Protein AF-A0A813DNR3-F1 (afdb_monomer_lite)

Sequence (219 aa):
MSSSLKDGMRVTSAQGSQLNVQIGGGTVKVGRATVTAADVACSNGVIHVIDKVLLAPLAEKAAPFDPAQQIGAMAPLGFFDPLGFSKKGDKAGFNNLQAAEIKHGRVAMMAALGAVVQHYVKFPGFESVPTGLGAVTTAPGKEGFAALFLVSGVLELAIWTQDDKKEPGNFGDPAGLNMYNPEMREKEINNGRMGMFSAIGIIAAEALSGKDGMNQLGF

InterPro domains:
  IPR000782 FAS1 domain [PF02469] (2-55)
  IPR000782 FAS1 domain [PS50213] (1-54)
  IPR001344 Chlorophyll A-B binding protein, plant and chromista [PTHR21649] (66-122)
  IPR022796 Chlorophyll A-B binding protein [PF00504] (72-206)
  IPR036378 FAS1 domain superfamily [G3DSA:2.30.180.10] (1-54)
  IPR036378 FAS1 domain superfamily [SSF82153] (2-56)

pLDDT: mean 76.34, std 9.26, range [47.12, 92.81]

Structure (mmCIF, N/CA/C/O backbone):
data_AF-A0A813DNR3-F1
#
_entry.id   AF-A0A813DNR3-F1
#
loop_
_atom_site.group_PDB
_atom_site.id
_atom_site.type_symbol
_atom_site.label_atom_id
_atom_site.label_alt_id
_atom_site.label_comp_id
_atom_site.label_asym_id
_atom_site.label_entity_id
_atom_site.label_seq_id
_atom_site.pdbx_PDB_ins_code
_atom_site.Cartn_x
_atom_site.Cartn_y
_atom_site.Cartn_z
_atom_site.occupancy
_atom_site.B_iso_or_equiv
_atom_site.auth_seq_id
_atom_site.auth_comp_id
_atom_site.auth_asym_id
_atom_site.auth_atom_id
_atom_site.pdbx_PDB_model_num
ATOM 1 N N . MET A 1 1 ? -24.021 -14.350 54.889 1.00 57.19 1 MET A N 1
ATOM 2 C CA . MET A 1 1 ? -24.343 -13.330 55.904 1.00 57.19 1 MET A CA 1
ATOM 3 C C . MET A 1 1 ? -23.720 -12.023 55.451 1.00 57.19 1 MET A C 1
ATOM 5 O O . MET A 1 1 ? -22.552 -12.027 55.069 1.00 57.19 1 MET A O 1
ATOM 9 N N . SER A 1 2 ? -24.479 -10.930 55.476 1.00 59.69 2 SER A N 1
ATOM 10 C CA . SER A 1 2 ? -24.044 -9.574 55.105 1.00 59.69 2 SER A CA 1
ATOM 11 C C . SER A 1 2 ? -22.793 -9.115 55.864 1.00 59.69 2 SER A C 1
ATOM 13 O O . SER A 1 2 ? -21.996 -8.350 55.329 1.00 59.69 2 SER A O 1
ATOM 15 N N . SER A 1 3 ? -22.554 -9.672 57.056 1.00 63.56 3 SER A N 1
ATOM 16 C CA . SER A 1 3 ? -21.357 -9.461 57.880 1.00 63.56 3 SER A CA 1
ATOM 17 C C . SER A 1 3 ? -20.039 -9.950 57.261 1.00 63.56 3 SER A C 1
ATOM 19 O O . SER A 1 3 ? -18.972 -9.631 57.778 1.00 63.56 3 SER A O 1
ATOM 21 N N . SER A 1 4 ? -20.078 -10.724 56.173 1.00 67.06 4 SER A N 1
ATOM 22 C CA . SER A 1 4 ? -18.881 -11.224 55.479 1.00 67.06 4 SER A CA 1
ATOM 23 C C . SER A 1 4 ? -18.467 -10.380 54.266 1.00 67.06 4 SER A C 1
ATOM 25 O O . SER A 1 4 ? -17.428 -10.659 53.668 1.00 67.06 4 SER A O 1
ATOM 27 N N . LEU A 1 5 ? -19.255 -9.366 53.889 1.00 71.88 5 LEU A N 1
ATOM 28 C CA . LEU A 1 5 ? -18.946 -8.477 52.767 1.00 71.88 5 LEU A CA 1
ATOM 29 C C . LEU A 1 5 ? -18.043 -7.328 53.234 1.00 71.88 5 LEU A C 1
ATOM 31 O O . LEU A 1 5 ? -18.311 -6.690 54.250 1.00 71.88 5 LEU A O 1
ATOM 35 N N . LYS A 1 6 ? -16.974 -7.053 52.480 1.00 76.31 6 LYS A N 1
ATOM 36 C CA . LYS A 1 6 ? -16.078 -5.907 52.706 1.00 76.31 6 LYS A CA 1
ATOM 37 C C . LYS A 1 6 ? -16.294 -4.850 51.627 1.00 76.31 6 LYS A C 1
ATOM 39 O O . LYS A 1 6 ? -16.627 -5.190 50.493 1.00 76.31 6 LYS A O 1
ATOM 44 N N . ASP A 1 7 ? -16.083 -3.584 51.972 1.00 75.12 7 ASP A N 1
ATOM 45 C CA . ASP A 1 7 ? -16.097 -2.509 50.980 1.00 75.12 7 ASP A CA 1
ATOM 46 C C . ASP A 1 7 ? -14.966 -2.719 49.957 1.00 75.12 7 ASP A C 1
ATOM 48 O O . ASP A 1 7 ? -13.838 -3.053 50.326 1.00 75.12 7 ASP A O 1
ATOM 52 N N . GLY A 1 8 ? -15.289 -2.611 48.667 1.00 72.31 8 GLY A N 1
ATOM 53 C CA . GLY A 1 8 ? -14.377 -2.914 47.559 1.00 72.31 8 GLY A CA 1
ATOM 54 C C . GLY A 1 8 ? -14.183 -4.408 47.264 1.00 72.31 8 GLY A C 1
ATOM 55 O O . GLY A 1 8 ? -13.305 -4.774 46.479 1.00 72.31 8 GLY A O 1
ATOM 56 N N . MET A 1 9 ? -14.972 -5.297 47.879 1.00 79.69 9 MET A N 1
ATOM 57 C CA . MET A 1 9 ? -14.906 -6.733 47.603 1.00 79.69 9 MET A CA 1
ATOM 58 C C . MET A 1 9 ? -15.368 -7.034 46.172 1.00 79.69 9 MET A C 1
ATOM 60 O O . MET A 1 9 ? -16.440 -6.607 45.741 1.00 79.69 9 MET A O 1
ATOM 64 N N . ARG A 1 10 ? -14.574 -7.819 45.436 1.00 78.50 10 ARG A N 1
ATOM 65 C CA . ARG A 1 10 ? -14.923 -8.294 44.091 1.00 78.50 10 ARG A CA 1
ATOM 66 C C . ARG A 1 10 ? -15.534 -9.688 44.193 1.00 78.50 10 ARG A C 1
ATOM 68 O O . ARG A 1 10 ? -14.879 -10.606 44.677 1.00 78.50 10 ARG A O 1
ATOM 75 N N . VAL A 1 11 ? -16.775 -9.844 43.745 1.00 74.81 11 VAL A N 1
ATOM 76 C CA . VAL A 1 11 ? -17.501 -11.122 43.737 1.00 74.81 11 VAL A CA 1
ATOM 77 C C . VAL A 1 11 ? -17.675 -11.620 42.307 1.00 74.81 11 VAL A C 1
ATOM 79 O O . VAL A 1 11 ? -17.934 -10.837 41.395 1.00 74.81 11 VAL A O 1
ATOM 82 N N . THR A 1 12 ? -17.505 -12.920 42.089 1.00 77.69 12 THR A N 1
ATOM 83 C CA . THR A 1 12 ? -17.644 -13.530 40.760 1.00 77.69 12 THR A CA 1
ATOM 84 C C . THR A 1 12 ? -19.114 -13.825 40.485 1.00 77.69 12 THR A C 1
ATOM 86 O O . THR A 1 12 ? -19.765 -14.510 41.273 1.00 77.69 12 THR A O 1
ATOM 89 N N . SER A 1 13 ? -19.652 -13.305 39.382 1.00 77.00 13 SER A N 1
ATOM 90 C CA . SER A 1 13 ? -21.000 -13.645 38.917 1.00 77.00 13 SER A CA 1
ATOM 91 C C . SER A 1 13 ? -21.062 -15.089 38.407 1.00 77.00 13 SER A C 1
ATOM 93 O O . SER A 1 13 ? -20.037 -15.686 38.073 1.00 77.00 13 SE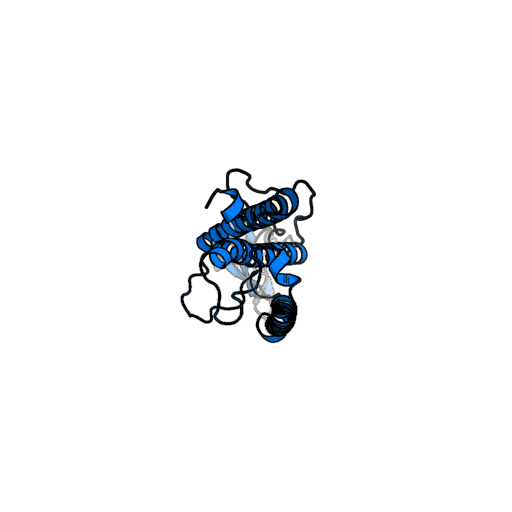R A O 1
ATOM 95 N N . ALA A 1 14 ? -22.266 -15.653 38.276 1.00 72.94 14 ALA A N 1
ATOM 96 C CA . ALA A 1 14 ? -22.455 -16.973 37.662 1.00 72.94 14 ALA A CA 1
ATOM 97 C C . ALA A 1 14 ? -21.942 -17.030 36.206 1.00 72.94 14 ALA A C 1
ATOM 99 O O . ALA A 1 14 ? -21.597 -18.095 35.707 1.00 72.94 14 ALA A O 1
ATOM 100 N N . GLN A 1 15 ? -21.854 -15.875 35.542 1.00 64.44 15 GLN A N 1
ATOM 101 C CA . GLN A 1 15 ? -21.298 -15.698 34.202 1.00 64.44 15 GLN A CA 1
ATOM 102 C C . GLN A 1 15 ? -19.772 -15.457 34.203 1.00 64.44 15 GLN A C 1
ATOM 104 O O . GLN A 1 15 ? -19.203 -15.157 33.157 1.00 64.44 15 GLN A O 1
ATOM 109 N N . GLY A 1 16 ? -19.099 -15.545 35.356 1.00 69.06 16 GLY A N 1
ATOM 110 C CA . GLY A 1 16 ? -17.644 -15.401 35.489 1.00 69.06 16 GLY A CA 1
ATOM 111 C C . GLY A 1 16 ? -17.123 -13.959 35.523 1.00 69.06 16 GLY A C 1
ATOM 112 O O . GLY A 1 16 ? -15.924 -13.748 35.701 1.00 69.06 16 GLY A O 1
ATOM 113 N N . SER A 1 17 ? -17.990 -12.950 35.390 1.00 69.75 17 SER A N 1
ATOM 114 C CA . SER A 1 17 ? -17.597 -11.538 35.467 1.00 69.75 17 SER A CA 1
ATOM 115 C C . SER A 1 17 ? -17.412 -11.076 36.916 1.00 69.75 17 SER A C 1
ATOM 117 O O . SER A 1 17 ? -18.173 -11.456 37.807 1.00 69.75 17 SER A O 1
ATOM 119 N N . GLN A 1 18 ? -16.405 -10.237 37.170 1.00 76.69 18 GLN A N 1
ATOM 120 C CA . GLN A 1 18 ? -16.170 -9.676 38.502 1.00 76.69 18 GLN A CA 1
ATOM 121 C C . GLN A 1 18 ? -17.074 -8.465 38.753 1.00 76.69 18 GLN A C 1
ATOM 123 O O . GLN A 1 18 ? -17.018 -7.471 38.030 1.00 76.69 18 GLN A O 1
ATOM 128 N N . LEU A 1 19 ? -17.871 -8.533 39.814 1.00 76.44 19 LEU A N 1
ATOM 129 C CA . LEU A 1 19 ? -18.746 -7.467 40.286 1.00 76.44 19 LEU A CA 1
ATOM 130 C C . LEU A 1 19 ? -18.129 -6.805 41.517 1.00 76.44 19 LEU A C 1
ATOM 132 O O . LEU A 1 19 ? -17.662 -7.491 42.422 1.00 76.44 19 LEU A O 1
ATOM 136 N N . ASN A 1 20 ? -18.133 -5.474 41.557 1.00 81.12 20 ASN A N 1
ATOM 137 C CA . ASN A 1 20 ? -17.644 -4.722 42.709 1.00 81.12 20 ASN A CA 1
ATOM 138 C C . ASN A 1 20 ? -18.773 -4.475 43.718 1.00 81.12 20 ASN A C 1
ATOM 140 O O . ASN A 1 20 ? -19.843 -3.990 43.334 1.00 81.12 20 ASN A O 1
ATOM 144 N N . VAL A 1 21 ? -18.509 -4.774 44.988 1.00 80.88 21 VAL A N 1
ATOM 145 C CA . VAL A 1 21 ? -19.394 -4.493 46.120 1.00 80.88 21 VAL A CA 1
ATOM 146 C C . VAL A 1 21 ? -18.915 -3.218 46.808 1.00 80.88 21 VAL A C 1
ATOM 148 O O . VAL A 1 21 ? -17.770 -3.132 47.243 1.00 80.88 21 VAL A O 1
ATOM 151 N N . GLN A 1 22 ? -19.795 -2.227 46.900 1.00 80.75 22 GLN A N 1
ATOM 152 C CA . GLN A 1 22 ? -19.555 -0.969 47.601 1.00 80.75 22 GLN A CA 1
ATOM 153 C C . GLN A 1 22 ? -20.439 -0.914 48.843 1.00 80.75 22 GLN A C 1
ATOM 155 O O . GLN A 1 22 ? -21.652 -1.119 48.751 1.00 80.75 22 GLN A O 1
ATOM 160 N N . ILE A 1 23 ? -19.847 -0.630 49.997 1.00 80.25 23 ILE A N 1
ATOM 161 C CA . ILE A 1 23 ? -20.554 -0.531 51.275 1.00 80.25 23 ILE A CA 1
ATOM 162 C C . ILE A 1 23 ? -20.354 0.883 51.811 1.00 80.25 23 ILE A C 1
ATOM 164 O O . ILE A 1 23 ? -19.248 1.265 52.174 1.00 80.25 23 ILE A O 1
ATOM 168 N N . GLY A 1 24 ? -21.430 1.668 51.880 1.00 74.06 24 GLY A N 1
ATOM 169 C CA . GLY A 1 24 ? -21.368 3.050 52.354 1.00 74.06 24 GLY A CA 1
ATOM 170 C C . GLY A 1 24 ? -22.660 3.480 53.038 1.00 74.06 24 GLY A C 1
ATOM 171 O O . GLY A 1 24 ? -23.751 3.215 52.536 1.00 74.06 24 GLY A O 1
ATOM 172 N N . GLY A 1 25 ? -22.543 4.132 54.199 1.00 64.94 25 GLY A N 1
ATOM 173 C CA . GLY A 1 25 ? -23.679 4.746 54.904 1.00 64.94 25 GLY A CA 1
ATOM 174 C C . GLY A 1 25 ? -24.807 3.778 55.291 1.00 64.94 25 GLY A C 1
ATOM 175 O O . GLY A 1 25 ? -25.970 4.160 55.244 1.00 64.94 25 GLY A O 1
ATOM 176 N N . GLY A 1 26 ? -24.488 2.516 55.609 1.00 72.69 26 GLY A N 1
ATOM 177 C CA . GLY A 1 26 ? -25.482 1.486 55.952 1.00 72.69 26 GLY A CA 1
ATOM 178 C C . GLY A 1 26 ? -26.183 0.839 54.751 1.00 72.69 26 GLY A C 1
ATOM 179 O O . GLY A 1 26 ? -27.074 0.018 54.937 1.00 72.69 26 GLY A O 1
ATOM 180 N N . THR A 1 27 ? -25.776 1.176 53.523 1.00 76.69 27 THR A N 1
ATOM 181 C CA . THR A 1 27 ? -26.333 0.621 52.284 1.00 76.69 27 THR A CA 1
ATOM 182 C C . THR A 1 27 ? -25.268 -0.171 51.522 1.00 76.69 27 THR A C 1
ATOM 184 O O . THR A 1 27 ? -24.143 0.300 51.342 1.00 76.69 27 THR A O 1
ATOM 187 N N . VAL A 1 28 ? -25.626 -1.365 51.043 1.00 82.12 28 VAL A N 1
ATOM 188 C CA . VAL A 1 28 ? -24.763 -2.212 50.203 1.00 82.12 28 VAL A CA 1
ATOM 189 C C . VAL A 1 28 ? -25.179 -2.056 48.742 1.00 82.12 28 VAL A C 1
ATOM 191 O O . VAL A 1 28 ? -26.359 -2.168 48.407 1.00 82.12 28 VAL A O 1
ATOM 194 N N . LYS A 1 29 ? -24.213 -1.803 47.859 1.00 82.06 29 LYS A N 1
ATOM 195 C CA . LYS A 1 29 ? -24.406 -1.690 46.410 1.00 82.06 29 LYS A CA 1
ATOM 196 C C . LYS A 1 29 ? -23.543 -2.702 45.669 1.00 82.06 29 LYS A C 1
ATOM 198 O O . LYS A 1 29 ? -22.395 -2.931 46.034 1.00 82.06 29 LYS A O 1
ATOM 203 N N . VAL A 1 30 ? -24.082 -3.267 44.594 1.00 78.94 30 VAL A N 1
ATOM 204 C CA . VAL A 1 30 ? -23.358 -4.136 43.659 1.00 78.94 30 VAL A CA 1
ATOM 205 C C . VAL A 1 30 ? -23.438 -3.490 42.279 1.00 78.94 30 VAL A C 1
ATOM 207 O O . VAL A 1 30 ? -24.504 -3.417 41.665 1.00 78.94 30 VAL A O 1
ATOM 210 N N . GLY A 1 31 ? -22.322 -2.930 41.808 1.00 78.12 31 GLY A N 1
ATOM 211 C CA . GLY A 1 31 ? -22.315 -2.078 40.615 1.00 78.12 31 GLY A CA 1
ATOM 212 C C . GLY A 1 31 ? -23.226 -0.849 40.770 1.00 78.12 31 GLY A C 1
ATOM 213 O O . GLY A 1 31 ? -22.936 0.047 41.555 1.00 78.12 31 GLY A O 1
ATOM 214 N N . ARG A 1 32 ? -24.328 -0.790 40.005 1.00 75.81 32 ARG A N 1
ATOM 215 C CA . ARG A 1 32 ? -25.336 0.298 40.065 1.00 75.81 32 ARG A CA 1
ATOM 216 C C . ARG A 1 32 ? -26.612 -0.075 40.833 1.00 75.81 32 ARG A C 1
ATOM 218 O O . ARG A 1 32 ? -27.503 0.772 40.947 1.00 75.81 32 ARG A O 1
ATOM 225 N N . ALA A 1 33 ? -26.715 -1.322 41.293 1.00 82.69 33 ALA A N 1
ATOM 226 C CA . ALA A 1 33 ? -27.872 -1.854 42.000 1.00 82.69 33 ALA A CA 1
ATOM 227 C C . ALA A 1 33 ? -27.674 -1.750 43.516 1.00 82.69 33 ALA A C 1
ATOM 229 O O . ALA A 1 33 ? -26.574 -1.973 44.023 1.00 82.69 33 ALA A O 1
ATOM 230 N N . THR A 1 34 ? -28.737 -1.407 44.230 1.00 85.56 34 THR A N 1
ATOM 231 C CA . THR A 1 34 ? -28.780 -1.276 45.686 1.00 85.56 34 THR A CA 1
ATOM 232 C C . THR A 1 34 ? -29.464 -2.498 46.281 1.00 85.56 34 THR A C 1
ATOM 234 O O . THR A 1 34 ? -30.502 -2.928 45.781 1.00 85.56 34 THR A O 1
ATOM 237 N N . VAL A 1 35 ? -28.897 -3.056 47.350 1.00 86.12 35 VAL A N 1
ATOM 238 C CA . VAL A 1 35 ? -29.501 -4.172 48.084 1.00 86.12 35 VAL A CA 1
ATOM 239 C C . VAL A 1 35 ? -30.702 -3.657 48.882 1.00 86.12 35 VAL A C 1
ATOM 241 O O . VAL A 1 35 ? -30.545 -2.803 49.750 1.00 86.12 35 VAL A O 1
ATOM 244 N N . THR A 1 36 ? -31.897 -4.165 48.580 1.00 85.69 36 THR A N 1
ATOM 245 C CA . THR A 1 36 ? -33.172 -3.789 49.218 1.00 85.69 36 THR A CA 1
ATOM 246 C C . THR A 1 36 ? -33.572 -4.734 50.344 1.00 85.69 36 THR A C 1
ATOM 248 O O . THR A 1 36 ? -34.193 -4.302 51.310 1.00 85.69 36 THR A O 1
ATOM 251 N N . ALA A 1 37 ? -33.187 -6.008 50.255 1.00 81.81 37 ALA A N 1
ATOM 252 C CA . ALA A 1 37 ? -33.323 -6.977 51.337 1.00 81.81 37 ALA A CA 1
ATOM 253 C C . ALA A 1 37 ? -32.056 -7.828 51.423 1.00 81.81 37 ALA A C 1
ATOM 255 O O . ALA A 1 37 ? -31.553 -8.315 50.411 1.00 81.81 37 ALA A O 1
ATOM 256 N N . ALA A 1 38 ? -31.530 -8.006 52.631 1.00 81.69 38 ALA A N 1
ATOM 257 C CA . ALA A 1 38 ? -30.336 -8.798 52.880 1.00 81.69 38 ALA A CA 1
ATOM 258 C C . ALA A 1 38 ? -30.661 -10.043 53.711 1.00 81.69 38 ALA A C 1
ATOM 260 O O . ALA A 1 38 ? -31.656 -10.071 54.429 1.00 81.69 38 ALA A O 1
ATOM 261 N N . ASP A 1 39 ? -29.787 -11.047 53.625 1.00 82.06 39 ASP A N 1
ATOM 262 C CA . ASP A 1 39 ? -29.783 -12.217 54.507 1.00 82.06 39 ASP A CA 1
ATOM 263 C C . ASP A 1 39 ? -31.024 -13.123 54.424 1.00 82.06 39 ASP A C 1
ATOM 265 O O . ASP A 1 39 ? -31.445 -13.725 55.410 1.00 82.06 39 ASP A O 1
ATOM 269 N N . VAL A 1 40 ? -31.583 -13.290 53.222 1.00 81.12 40 VAL A N 1
ATOM 270 C CA . VAL A 1 40 ? -32.670 -14.252 52.994 1.00 81.12 40 VAL A CA 1
ATOM 271 C C . VAL A 1 40 ? -32.091 -15.669 52.977 1.00 81.12 40 VAL A C 1
ATOM 273 O O . VAL A 1 40 ? -31.376 -16.045 52.046 1.00 81.12 40 VAL A O 1
ATOM 276 N N . ALA A 1 41 ? -32.383 -16.455 54.015 1.00 82.56 41 ALA A N 1
ATOM 277 C CA . ALA A 1 41 ? -31.914 -17.833 54.143 1.00 82.56 41 ALA A CA 1
ATOM 278 C C . ALA A 1 41 ? -32.563 -18.749 53.091 1.00 82.56 41 ALA A C 1
ATOM 280 O O . ALA A 1 41 ? -33.778 -18.744 52.909 1.00 82.56 41 ALA A O 1
ATOM 281 N N . CYS A 1 42 ? -31.746 -19.545 52.406 1.00 75.94 42 CYS A N 1
ATOM 282 C CA . CYS A 1 42 ? -32.155 -20.512 51.391 1.00 75.94 42 CYS A CA 1
ATOM 283 C C . CYS A 1 42 ? -31.464 -21.858 51.647 1.00 75.94 42 CYS A C 1
ATOM 285 O O . CYS A 1 42 ? -30.405 -21.913 52.270 1.00 75.94 42 CYS A O 1
ATOM 287 N N . SER A 1 43 ? -32.025 -22.954 51.129 1.00 83.94 43 SER A N 1
ATOM 288 C CA . SER A 1 43 ? -31.497 -24.317 51.331 1.00 83.94 43 SER A CA 1
ATOM 289 C C . SER A 1 43 ? -30.051 -24.506 50.854 1.00 83.94 43 SER A C 1
ATOM 291 O O . SER A 1 43 ? -29.378 -25.439 51.277 1.00 83.94 43 SER A O 1
ATOM 293 N N . ASN A 1 44 ? -29.578 -23.632 49.967 1.00 78.69 44 ASN A N 1
ATOM 294 C CA . ASN A 1 44 ? -28.261 -23.672 49.340 1.00 78.69 44 ASN A CA 1
ATOM 295 C C . ASN A 1 44 ? -27.437 -22.389 49.559 1.00 78.69 44 ASN A C 1
ATOM 297 O O . ASN A 1 44 ? -26.414 -22.215 48.898 1.00 78.69 44 ASN A O 1
ATOM 301 N N . GLY A 1 45 ? -27.858 -21.479 50.445 1.00 78.50 45 GLY A N 1
ATOM 302 C CA . GLY A 1 45 ? -27.101 -20.255 50.699 1.00 78.50 45 GLY A CA 1
ATOM 303 C C . GLY A 1 45 ? -27.930 -19.089 51.221 1.00 78.50 45 GLY A C 1
ATOM 304 O O . GLY A 1 45 ? -28.943 -19.262 51.894 1.00 78.50 45 GLY A O 1
ATOM 305 N N . VAL A 1 46 ? -27.462 -17.880 50.922 1.00 83.06 46 VAL A N 1
ATOM 306 C CA . VAL A 1 46 ? -28.072 -16.622 51.357 1.00 83.06 46 VAL A CA 1
ATOM 307 C C . VAL A 1 46 ? -28.298 -15.734 50.138 1.00 83.06 46 VAL A C 1
ATOM 309 O O . VAL A 1 46 ? -27.364 -15.507 49.369 1.00 83.06 46 VAL A O 1
ATOM 312 N N . ILE A 1 47 ? -29.522 -15.231 49.968 1.00 81.31 47 ILE A N 1
ATOM 313 C CA . ILE A 1 47 ? -29.892 -14.317 48.882 1.00 81.31 47 ILE A CA 1
ATOM 314 C C . ILE A 1 47 ? -29.928 -12.876 49.401 1.00 81.31 47 ILE A C 1
ATOM 316 O O . ILE A 1 47 ? -30.448 -12.590 50.481 1.00 81.31 47 ILE A O 1
ATOM 320 N N . HIS A 1 48 ? -29.401 -11.962 48.588 1.00 82.31 48 HIS A N 1
ATOM 321 C CA . HIS A 1 48 ? -29.569 -10.520 48.741 1.00 82.31 48 HIS A CA 1
ATOM 322 C C . HIS A 1 48 ? -30.395 -10.005 47.554 1.00 82.31 48 HIS A C 1
ATOM 324 O O . HIS A 1 48 ? -30.018 -10.210 46.400 1.00 82.31 48 HIS A O 1
ATOM 330 N N . VAL A 1 49 ? -31.534 -9.369 47.830 1.00 83.56 49 VAL A N 1
ATOM 331 C CA . VAL A 1 49 ? -32.433 -8.797 46.818 1.00 83.56 49 VAL A CA 1
ATOM 332 C C . VAL A 1 49 ? -31.919 -7.418 46.430 1.00 83.56 49 VAL A C 1
ATOM 334 O O . VAL A 1 49 ? -31.567 -6.625 47.301 1.00 83.56 49 VAL A O 1
ATOM 337 N N . ILE A 1 50 ? -31.882 -7.132 45.132 1.00 86.38 50 ILE A N 1
ATOM 338 C CA . ILE A 1 50 ? -31.432 -5.853 44.579 1.00 86.38 50 ILE A CA 1
ATOM 339 C C . ILE A 1 50 ? -32.561 -5.154 43.819 1.00 86.38 50 ILE A C 1
ATOM 341 O O . ILE A 1 50 ? -33.431 -5.807 43.248 1.00 86.38 50 ILE A O 1
ATOM 345 N N . ASP A 1 51 ? -32.532 -3.823 43.799 1.00 87.94 51 ASP A N 1
ATOM 346 C CA . ASP A 1 51 ? -33.534 -2.978 43.131 1.00 87.94 51 ASP A CA 1
ATOM 347 C C . ASP A 1 51 ? -33.425 -2.962 41.596 1.00 87.94 51 ASP A C 1
ATOM 349 O O . ASP A 1 51 ? -34.373 -2.581 40.909 1.00 87.94 51 ASP A O 1
ATOM 353 N N . LYS A 1 52 ? -32.267 -3.337 41.044 1.00 82.06 52 LYS A N 1
ATOM 354 C CA . LYS A 1 52 ? -31.961 -3.209 39.614 1.00 82.06 52 LYS A CA 1
ATOM 355 C C . LYS A 1 52 ? -31.358 -4.478 39.047 1.00 82.06 52 LYS A C 1
ATOM 357 O O . LYS A 1 52 ? -30.544 -5.143 39.680 1.00 82.06 52 LYS A O 1
ATOM 362 N N . VAL A 1 53 ? -31.704 -4.753 37.793 1.00 80.12 53 VAL A N 1
ATOM 363 C CA . VAL A 1 53 ? -31.119 -5.844 37.013 1.00 80.12 53 VAL A CA 1
ATOM 364 C C . VAL A 1 53 ? -29.633 -5.567 36.780 1.00 80.12 53 VAL A C 1
ATOM 366 O O . VAL A 1 53 ? -29.259 -4.532 36.222 1.00 80.12 53 VAL A O 1
ATOM 369 N N . LEU A 1 54 ? -28.782 -6.513 37.184 1.00 77.88 54 LEU A N 1
ATOM 370 C CA . LEU A 1 54 ? -27.377 -6.530 36.791 1.00 77.88 54 LEU A CA 1
ATOM 371 C C . LEU A 1 54 ? -27.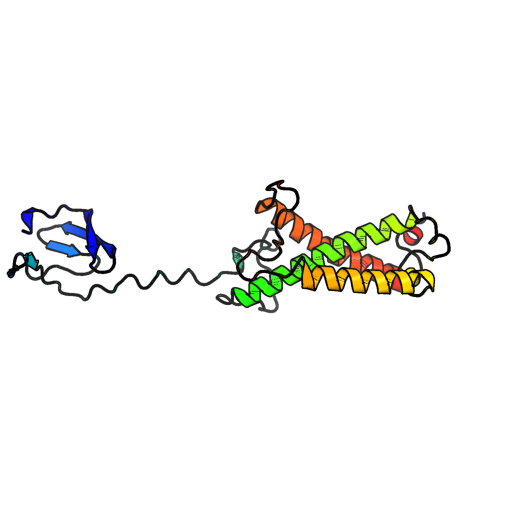299 -6.987 35.340 1.00 77.88 54 LEU A C 1
ATOM 373 O O . LEU A 1 54 ? -27.401 -8.173 35.032 1.00 77.88 54 LEU A O 1
ATOM 377 N N . LEU A 1 55 ? -27.138 -6.027 34.439 1.00 68.62 55 LEU A N 1
ATOM 378 C CA . LEU A 1 55 ? -26.775 -6.337 33.068 1.00 68.62 55 LEU A CA 1
ATOM 379 C C . LEU A 1 55 ? -25.375 -6.956 33.097 1.00 68.62 55 LEU A C 1
ATOM 381 O O . LEU A 1 55 ? -24.463 -6.398 33.713 1.00 68.62 55 LEU A O 1
ATOM 385 N N . ALA A 1 56 ? -25.207 -8.107 32.442 1.00 59.66 56 ALA A N 1
ATOM 386 C CA . ALA A 1 56 ? -23.877 -8.620 32.149 1.00 59.66 56 ALA A CA 1
ATOM 387 C C . ALA A 1 56 ? -23.064 -7.493 31.488 1.00 59.66 56 ALA A C 1
ATOM 389 O O . ALA A 1 56 ? -23.655 -6.683 30.760 1.00 59.66 56 ALA A O 1
ATOM 390 N N . PRO A 1 57 ? -21.737 -7.413 31.697 1.00 57.25 57 PRO A N 1
ATOM 391 C CA . PRO A 1 57 ? -20.919 -6.654 30.775 1.00 57.25 57 PRO A CA 1
ATOM 392 C C . PRO A 1 57 ? -21.109 -7.330 29.415 1.00 57.25 57 PRO A C 1
ATOM 394 O O . PRO A 1 57 ? -20.489 -8.350 29.124 1.00 57.25 57 PRO A O 1
ATOM 397 N N . LEU A 1 58 ? -22.044 -6.814 28.611 1.00 50.53 58 LEU A N 1
ATOM 398 C CA . LEU A 1 58 ? -22.021 -6.989 27.170 1.00 50.53 58 LEU A CA 1
ATOM 399 C C . LEU A 1 58 ? -20.583 -6.670 26.813 1.00 50.53 58 LEU A C 1
ATOM 401 O O . LEU A 1 58 ? -20.148 -5.568 27.157 1.00 50.53 58 LEU A O 1
ATOM 405 N N . ALA A 1 59 ? -19.862 -7.665 26.284 1.00 49.38 59 ALA A N 1
ATOM 406 C CA . ALA A 1 59 ? -18.480 -7.550 25.841 1.00 49.38 59 ALA A CA 1
ATOM 407 C C . ALA A 1 59 ? -18.257 -6.112 25.399 1.00 49.38 59 ALA A C 1
ATOM 409 O O . ALA A 1 59 ? -18.956 -5.673 24.482 1.00 49.38 59 ALA A O 1
ATOM 410 N N . GLU A 1 60 ? -17.452 -5.370 26.170 1.00 47.84 60 GLU A N 1
ATOM 411 C CA . GLU A 1 60 ? -17.229 -3.943 25.978 1.00 47.84 60 GLU A CA 1
ATOM 412 C C . GLU A 1 60 ? -17.081 -3.736 24.480 1.00 47.84 60 GLU A C 1
ATOM 414 O O . GLU A 1 60 ? -16.154 -4.284 23.881 1.00 47.84 60 GLU A O 1
ATOM 419 N N . LYS A 1 61 ? -18.096 -3.127 23.850 1.00 47.12 61 LYS A N 1
ATOM 420 C CA . LYS A 1 61 ? -18.143 -2.998 22.398 1.00 47.12 61 LYS A CA 1
ATOM 421 C C . LYS A 1 61 ? -16.871 -2.245 22.065 1.00 47.12 61 LYS A C 1
ATOM 423 O O . LYS A 1 61 ? -16.798 -1.065 22.404 1.00 47.12 61 LYS A O 1
ATOM 428 N N . ALA A 1 62 ? -15.878 -2.962 21.527 1.00 54.22 62 ALA A N 1
ATOM 429 C CA . ALA A 1 62 ? -14.548 -2.428 21.287 1.00 54.22 62 ALA A CA 1
ATOM 430 C C . ALA A 1 62 ? -14.730 -1.047 20.671 1.00 54.22 62 ALA A C 1
ATOM 432 O O . ALA A 1 62 ? -15.568 -0.910 19.768 1.00 54.22 62 ALA A O 1
ATOM 433 N N . ALA A 1 63 ? -14.059 -0.041 21.243 1.00 59.16 63 ALA A N 1
ATOM 434 C CA . ALA A 1 63 ? -14.222 1.346 20.833 1.00 59.16 63 ALA A CA 1
ATOM 435 C C . ALA A 1 63 ? -14.303 1.399 19.299 1.00 59.16 63 ALA A C 1
ATOM 437 O O . ALA A 1 63 ? -13.501 0.724 18.639 1.00 59.16 63 ALA A O 1
ATOM 438 N N . PRO A 1 64 ? -15.319 2.076 18.728 1.00 64.12 64 PRO A N 1
ATOM 439 C CA . PRO A 1 64 ? -15.538 2.049 17.291 1.00 64.12 64 PRO A CA 1
ATOM 440 C C . PRO A 1 64 ? -14.224 2.399 16.604 1.00 64.12 64 PRO A C 1
ATOM 442 O O . PRO A 1 64 ? -13.595 3.389 16.967 1.00 64.12 64 PRO A O 1
ATOM 445 N N . PHE A 1 65 ? -13.801 1.537 15.678 1.00 69.56 65 PHE A N 1
ATOM 446 C CA . PHE A 1 65 ? -12.531 1.667 14.974 1.00 69.56 65 PHE A CA 1
ATOM 447 C C . PHE A 1 65 ? -12.348 3.112 14.495 1.00 69.56 65 PHE A C 1
ATOM 449 O O . PHE A 1 65 ? -13.170 3.591 13.705 1.00 69.56 65 PHE A O 1
ATOM 456 N N . ASP A 1 66 ? -11.320 3.792 15.014 1.00 74.62 66 ASP A N 1
ATOM 457 C CA . ASP A 1 66 ? -10.995 5.166 14.640 1.00 74.62 66 ASP A CA 1
ATOM 458 C C . ASP A 1 66 ? -9.793 5.167 13.679 1.00 74.62 66 ASP A C 1
ATOM 460 O O . ASP A 1 66 ? -8.671 4.864 14.101 1.00 74.62 66 ASP A O 1
ATOM 464 N N . PRO A 1 67 ? -10.010 5.500 12.393 1.00 72.38 67 PRO A N 1
ATOM 465 C CA . PRO A 1 67 ? -8.947 5.634 11.402 1.00 72.38 67 PRO A CA 1
ATOM 466 C C . PRO A 1 67 ? -7.881 6.674 11.773 1.00 72.38 67 PRO A C 1
ATOM 468 O O . PRO A 1 67 ? -6.735 6.548 11.352 1.00 72.38 67 PRO A O 1
ATOM 471 N N . ALA A 1 68 ? -8.221 7.686 12.579 1.00 72.50 68 ALA A N 1
ATOM 472 C CA . ALA A 1 68 ? -7.302 8.774 12.920 1.00 72.50 68 ALA A CA 1
ATOM 473 C C . ALA A 1 68 ? -6.181 8.362 13.889 1.00 72.50 68 ALA A C 1
ATOM 475 O O . ALA A 1 68 ? -5.183 9.066 14.002 1.00 72.50 68 ALA A O 1
ATOM 476 N N . GLN A 1 69 ? -6.344 7.236 14.591 1.00 73.06 69 GLN A N 1
ATOM 477 C CA . GLN A 1 69 ? -5.341 6.686 15.512 1.00 73.06 69 GLN A CA 1
ATOM 478 C C . GLN A 1 69 ? -4.501 5.572 14.872 1.00 73.06 69 GLN A C 1
ATOM 480 O O . GLN A 1 69 ? -3.709 4.924 15.553 1.00 73.06 69 GLN A O 1
ATOM 485 N N . GLN A 1 70 ? -4.700 5.312 13.578 1.00 76.50 70 GLN A N 1
ATOM 486 C CA . GLN A 1 70 ? -3.980 4.277 12.850 1.00 76.50 70 GLN A CA 1
ATOM 487 C C . GLN A 1 70 ? -2.651 4.791 12.294 1.00 76.50 70 GLN A C 1
ATOM 489 O O . GLN A 1 70 ? -2.442 5.986 12.075 1.00 76.50 70 GLN A O 1
ATOM 494 N N . ILE A 1 71 ? -1.757 3.841 12.030 1.00 74.06 71 ILE A N 1
ATOM 495 C CA . ILE A 1 71 ? -0.439 4.078 11.437 1.00 74.06 71 ILE A CA 1
ATOM 496 C C . ILE A 1 71 ? -0.605 4.797 10.090 1.00 74.06 71 ILE A C 1
ATOM 498 O O . ILE A 1 71 ? -1.383 4.362 9.239 1.00 74.06 71 ILE A O 1
ATOM 502 N N . GLY A 1 72 ? 0.145 5.886 9.901 1.00 70.81 72 GLY A N 1
ATOM 503 C CA . GLY A 1 72 ? 0.114 6.718 8.691 1.00 70.81 72 GLY A CA 1
ATOM 504 C C . GLY A 1 72 ? -0.538 8.094 8.873 1.00 70.81 72 GLY A C 1
ATOM 505 O O . GLY A 1 72 ? -0.393 8.939 7.985 1.00 70.81 72 GLY A O 1
ATOM 506 N N . ALA A 1 73 ? -1.199 8.342 10.010 1.00 78.25 73 ALA A N 1
ATOM 507 C CA . ALA A 1 73 ? -1.684 9.660 10.417 1.00 78.25 73 ALA A CA 1
ATOM 508 C C . ALA A 1 73 ? -0.630 10.378 11.278 1.00 78.25 73 ALA A C 1
ATOM 510 O O . ALA A 1 73 ? -0.678 10.348 12.505 1.00 78.25 73 ALA A O 1
ATOM 511 N N . MET A 1 74 ? 0.343 11.023 10.631 1.00 72.19 74 MET A N 1
ATOM 512 C CA . MET A 1 74 ? 1.421 11.744 11.315 1.00 72.19 74 MET A CA 1
ATOM 513 C C . MET A 1 74 ? 1.522 13.204 10.877 1.00 72.19 74 MET A C 1
ATOM 515 O O . MET A 1 74 ? 1.006 13.597 9.830 1.00 72.19 74 MET A O 1
ATOM 519 N N . ALA A 1 75 ? 2.209 14.024 11.669 1.00 75.88 75 ALA A N 1
ATOM 520 C CA . ALA A 1 75 ? 2.508 15.402 11.288 1.00 75.88 75 ALA A CA 1
ATOM 521 C C . ALA A 1 75 ? 3.327 15.444 9.975 1.00 75.88 75 ALA A C 1
ATOM 523 O O . ALA A 1 75 ? 4.154 14.559 9.757 1.00 75.88 75 ALA A O 1
ATOM 524 N N . PRO A 1 76 ? 3.140 16.449 9.095 1.00 78.88 76 PRO A N 1
ATOM 525 C CA . PRO A 1 76 ? 2.374 17.690 9.281 1.00 78.88 76 PRO A CA 1
ATOM 526 C C . PRO A 1 76 ? 0.872 17.610 8.951 1.00 78.88 76 PRO A C 1
ATOM 528 O O . PRO A 1 76 ? 0.133 18.505 9.346 1.00 78.88 76 PRO A O 1
ATOM 531 N N . LEU A 1 77 ? 0.408 16.577 8.240 1.00 78.19 77 LEU A N 1
ATOM 532 C CA . LEU A 1 77 ? -0.978 16.505 7.742 1.00 78.19 77 LEU A CA 1
ATOM 533 C C . LEU A 1 77 ? -1.944 15.777 8.690 1.00 78.19 77 LEU A C 1
ATOM 535 O O . LEU A 1 77 ? -3.151 15.985 8.608 1.00 78.19 77 LEU A O 1
ATOM 539 N N . GLY A 1 78 ? -1.436 14.944 9.600 1.00 81.81 78 GLY A N 1
ATOM 540 C CA . GLY A 1 78 ? -2.260 14.132 10.491 1.00 81.81 78 GLY A CA 1
ATOM 541 C C . GLY A 1 78 ? -3.138 13.154 9.708 1.00 81.81 78 GLY A C 1
ATOM 542 O O . GLY A 1 78 ? -2.680 12.499 8.772 1.00 81.81 78 GLY A O 1
ATOM 543 N N . PHE A 1 79 ? -4.407 13.044 10.095 1.00 81.94 79 PHE A N 1
ATOM 544 C CA . PHE A 1 79 ? -5.391 12.232 9.384 1.00 81.94 79 PHE A CA 1
ATOM 545 C C . PHE A 1 79 ? -5.912 12.979 8.146 1.00 81.94 79 PHE A C 1
ATOM 547 O O . PHE A 1 79 ? -6.705 13.914 8.260 1.00 81.94 79 PHE A O 1
ATOM 554 N N . PHE A 1 80 ? -5.461 12.557 6.964 1.00 81.81 80 PHE A N 1
ATOM 555 C CA . PHE A 1 80 ? -5.813 13.170 5.684 1.00 81.81 80 PHE A CA 1
ATOM 556 C C . PHE A 1 80 ? -6.735 12.253 4.868 1.00 81.81 80 PHE A C 1
ATOM 558 O O . PHE A 1 80 ? -6.271 11.360 4.165 1.00 81.81 80 PHE A O 1
ATOM 565 N N . ASP A 1 81 ? -8.045 12.489 4.956 1.00 85.06 81 ASP A N 1
ATOM 566 C CA . ASP A 1 81 ? -9.067 11.817 4.140 1.00 85.06 81 ASP A CA 1
ATOM 567 C C . ASP A 1 81 ? -10.111 12.833 3.632 1.00 85.06 81 ASP A C 1
ATOM 569 O O . ASP A 1 81 ? -11.186 12.971 4.219 1.00 85.06 81 ASP A O 1
ATOM 573 N N . PRO A 1 82 ? -9.808 13.595 2.560 1.00 83.88 82 PRO A N 1
ATOM 574 C CA . PRO A 1 82 ? -10.734 14.593 2.019 1.00 83.88 82 PRO A CA 1
ATOM 575 C C . PRO A 1 82 ? -11.950 13.980 1.302 1.00 83.88 82 PRO A C 1
ATOM 577 O O . PRO A 1 82 ? -12.950 14.670 1.118 1.00 83.88 82 PRO A O 1
ATOM 580 N N . LEU A 1 83 ? -11.873 12.711 0.881 1.00 84.75 83 LEU A N 1
ATOM 581 C CA . LEU A 1 83 ? -12.930 12.021 0.127 1.00 84.75 83 LEU A CA 1
ATOM 582 C C . LEU A 1 83 ? -13.812 11.119 1.010 1.00 84.75 83 LEU A C 1
ATOM 584 O O . LEU A 1 83 ? -14.859 10.659 0.556 1.00 84.75 83 LEU A O 1
ATOM 588 N N . GLY A 1 84 ? -13.436 10.904 2.273 1.00 80.62 84 GLY A N 1
ATOM 589 C CA . GLY A 1 84 ? -14.246 10.209 3.274 1.00 80.62 84 GLY A CA 1
ATOM 590 C C . GLY A 1 84 ? -14.326 8.694 3.075 1.00 80.62 84 GLY A C 1
ATOM 591 O O . GLY A 1 84 ? -15.349 8.084 3.407 1.00 80.62 84 GLY A O 1
ATOM 592 N N . PHE A 1 85 ? -13.286 8.074 2.515 1.00 80.25 85 PHE A N 1
ATOM 593 C CA . PHE A 1 85 ? -13.252 6.624 2.299 1.00 80.25 85 PHE A CA 1
ATOM 594 C C . PHE A 1 85 ? -13.021 5.830 3.594 1.00 80.25 85 PHE A C 1
ATOM 596 O O . PHE A 1 85 ? -13.447 4.679 3.690 1.00 80.25 85 PHE A O 1
ATOM 603 N N . SER A 1 86 ? -12.425 6.444 4.618 1.00 78.06 86 SER A N 1
ATOM 604 C CA . SER A 1 86 ? -12.152 5.831 5.920 1.00 78.06 86 SER A CA 1
ATOM 605 C C . SER A 1 86 ? -13.270 6.137 6.919 1.00 78.06 86 SER A C 1
ATOM 607 O O . SER A 1 86 ? -13.172 7.033 7.761 1.00 78.06 86 SER A O 1
ATOM 609 N N . LYS A 1 87 ? -14.371 5.382 6.842 1.00 75.12 87 LYS A N 1
ATOM 610 C CA . LYS A 1 87 ? -15.508 5.537 7.764 1.00 75.12 87 LYS A CA 1
ATOM 611 C C . LYS A 1 87 ? -15.188 4.962 9.148 1.00 75.12 87 LYS A C 1
ATOM 613 O O . LYS A 1 87 ? -14.685 3.846 9.275 1.00 75.12 87 LYS A O 1
ATOM 618 N N . LYS A 1 88 ? -15.567 5.690 10.205 1.00 68.56 88 LYS A N 1
ATOM 619 C CA . LYS A 1 88 ? -15.479 5.197 11.590 1.00 68.56 88 LYS A CA 1
ATOM 620 C C . LYS A 1 88 ? -16.307 3.917 11.743 1.00 68.56 88 LYS A C 1
ATOM 622 O O . LYS A 1 88 ? -17.503 3.917 11.461 1.00 68.56 88 LYS A O 1
ATOM 627 N N . GLY A 1 89 ? -15.668 2.839 12.198 1.00 65.44 89 GLY A N 1
ATOM 628 C CA . GLY A 1 89 ? -16.293 1.525 12.384 1.00 65.44 89 GLY A CA 1
ATOM 629 C C . GLY A 1 89 ? -16.091 0.498 11.260 1.00 65.44 89 GLY A C 1
ATOM 630 O O . GLY A 1 89 ? -16.378 -0.672 11.503 1.00 65.44 89 GLY A O 1
ATOM 631 N N . ASP A 1 90 ? -15.555 0.869 10.089 1.00 76.62 90 ASP A N 1
ATOM 632 C CA . ASP A 1 90 ? -15.238 -0.085 9.010 1.00 76.62 90 ASP A CA 1
ATOM 633 C C . ASP A 1 90 ? -13.757 -0.503 9.029 1.00 76.62 90 ASP A C 1
ATOM 635 O O . ASP A 1 90 ? -12.921 -0.007 8.273 1.00 76.62 90 ASP A O 1
ATOM 639 N N . LYS A 1 91 ? -13.424 -1.430 9.935 1.00 75.06 91 LYS A N 1
ATOM 640 C CA . LYS A 1 91 ? -12.054 -1.945 10.084 1.00 75.06 91 LYS A CA 1
ATOM 641 C C . LYS A 1 91 ? -11.601 -2.762 8.868 1.00 75.06 91 LYS A C 1
ATOM 643 O O . LYS A 1 91 ? -10.433 -2.707 8.502 1.00 75.06 91 LYS A O 1
ATOM 648 N N . ALA A 1 92 ? -12.501 -3.529 8.253 1.00 76.94 92 ALA A N 1
ATOM 649 C CA . ALA A 1 92 ? -12.159 -4.398 7.128 1.00 76.94 92 ALA A CA 1
ATOM 650 C C . ALA A 1 92 ? -11.882 -3.582 5.857 1.00 76.94 92 ALA A C 1
ATOM 652 O O . ALA A 1 92 ? -10.867 -3.806 5.197 1.00 76.94 92 ALA A O 1
ATOM 653 N N . GLY A 1 93 ? -12.730 -2.589 5.561 1.00 78.81 93 GLY A N 1
ATOM 654 C CA . GLY A 1 93 ? -12.514 -1.660 4.454 1.00 78.81 93 GLY A CA 1
ATOM 655 C C . GLY A 1 93 ? -11.221 -0.866 4.620 1.00 78.81 93 GLY A C 1
ATOM 656 O O . GLY A 1 93 ? -10.411 -0.811 3.695 1.00 78.81 93 GLY A O 1
ATOM 657 N N . PHE A 1 94 ? -10.965 -0.342 5.824 1.00 83.19 94 PHE A N 1
ATOM 658 C CA . PHE A 1 94 ? -9.713 0.358 6.112 1.00 83.19 94 PHE A CA 1
ATOM 659 C C . PHE A 1 94 ? -8.483 -0.544 5.952 1.00 83.19 94 PHE A C 1
ATOM 661 O O . PHE A 1 94 ? -7.508 -0.142 5.323 1.00 83.19 94 PHE A O 1
ATOM 668 N N . ASN A 1 95 ? -8.526 -1.777 6.467 1.00 82.81 95 ASN A N 1
ATOM 669 C CA . ASN A 1 95 ? -7.415 -2.722 6.345 1.00 82.81 95 ASN A CA 1
ATOM 670 C C . ASN A 1 95 ? -7.086 -3.046 4.883 1.00 82.81 95 ASN A C 1
ATOM 672 O O . ASN A 1 95 ? -5.913 -3.185 4.539 1.00 82.81 95 ASN A O 1
ATOM 676 N N . ASN A 1 96 ? -8.100 -3.144 4.020 1.00 84.31 96 ASN A N 1
ATOM 677 C CA . ASN A 1 96 ? -7.895 -3.358 2.591 1.00 84.31 96 ASN A CA 1
ATOM 678 C C . ASN A 1 96 ? -7.238 -2.138 1.924 1.00 84.31 96 ASN A C 1
ATOM 680 O O . ASN A 1 96 ? -6.274 -2.288 1.177 1.00 84.31 96 ASN A O 1
ATOM 684 N N . LEU A 1 97 ? -7.702 -0.924 2.246 1.00 85.69 97 LEU A N 1
ATOM 685 C CA . LEU A 1 97 ? -7.108 0.318 1.739 1.00 85.69 97 LEU A CA 1
ATOM 686 C C . LEU A 1 97 ? -5.655 0.489 2.201 1.00 85.69 97 LEU A C 1
ATOM 688 O O . LEU A 1 97 ? -4.789 0.812 1.394 1.00 85.69 97 LEU A O 1
ATOM 692 N N . GLN A 1 98 ? -5.370 0.205 3.472 1.00 85.62 98 GLN A N 1
ATOM 693 C CA . GLN A 1 98 ? -4.019 0.285 4.023 1.00 85.62 98 GLN A CA 1
ATOM 694 C C . GLN A 1 98 ? -3.095 -0.783 3.421 1.00 85.62 98 GLN A C 1
ATOM 696 O O . GLN A 1 98 ? -1.942 -0.502 3.096 1.00 85.62 98 GLN A O 1
ATOM 701 N N . ALA A 1 99 ? -3.587 -2.008 3.219 1.00 84.62 99 ALA A N 1
ATOM 702 C CA . ALA A 1 99 ? -2.815 -3.045 2.543 1.00 84.62 99 ALA A CA 1
ATOM 703 C C . ALA A 1 99 ? -2.520 -2.673 1.084 1.00 84.62 99 ALA A C 1
ATOM 705 O O . ALA A 1 99 ? -1.394 -2.865 0.619 1.00 84.62 99 ALA A O 1
ATOM 706 N N . ALA A 1 100 ? -3.503 -2.107 0.378 1.00 85.81 100 ALA A N 1
ATOM 707 C CA . ALA A 1 100 ? -3.317 -1.598 -0.972 1.00 85.81 100 ALA A CA 1
ATOM 708 C C . ALA A 1 100 ? -2.274 -0.472 -0.997 1.00 85.81 100 ALA A C 1
ATOM 710 O O . ALA A 1 100 ? -1.366 -0.523 -1.823 1.00 85.81 100 ALA A O 1
ATOM 711 N N . GLU A 1 101 ? -2.343 0.492 -0.077 1.00 89.00 101 GLU A N 1
ATOM 712 C CA . GLU A 1 101 ? -1.360 1.574 0.046 1.00 89.00 101 GLU A CA 1
ATOM 713 C C . GLU A 1 101 ? 0.063 1.032 0.241 1.00 89.00 101 GLU A C 1
ATOM 715 O O . GLU A 1 101 ? 0.981 1.435 -0.472 1.00 89.00 101 GLU A O 1
ATOM 720 N N . ILE A 1 102 ? 0.249 0.065 1.145 1.00 87.50 102 ILE A N 1
ATOM 721 C CA . ILE A 1 102 ? 1.562 -0.539 1.409 1.00 87.50 102 ILE A CA 1
ATOM 722 C C . ILE A 1 102 ? 2.074 -1.307 0.183 1.00 87.50 102 ILE A C 1
ATOM 724 O O . ILE A 1 102 ? 3.245 -1.171 -0.177 1.00 87.50 102 ILE A O 1
ATOM 728 N N . LYS A 1 103 ? 1.220 -2.090 -0.493 1.00 87.38 103 LYS A N 1
ATOM 729 C CA . LYS A 1 103 ? 1.607 -2.819 -1.714 1.00 87.38 103 LYS A CA 1
ATOM 730 C C . LYS A 1 103 ? 2.042 -1.858 -2.823 1.00 87.38 103 LYS A C 1
ATOM 732 O O . LYS A 1 103 ? 3.118 -2.042 -3.390 1.00 87.38 103 LYS A O 1
ATOM 737 N N . HIS A 1 104 ? 1.264 -0.807 -3.084 1.00 89.12 104 HIS A N 1
ATOM 738 C CA . HIS A 1 104 ? 1.622 0.207 -4.080 1.00 89.12 104 HIS A CA 1
ATOM 739 C C . HIS A 1 104 ? 2.894 0.964 -3.687 1.00 89.12 104 HIS A C 1
ATOM 741 O O . HIS A 1 104 ? 3.759 1.174 -4.534 1.00 89.12 104 HIS A O 1
ATOM 747 N N . GLY A 1 105 ? 3.060 1.302 -2.405 1.00 88.31 105 GLY A N 1
ATOM 748 C CA . GLY A 1 105 ? 4.265 1.946 -1.890 1.00 88.31 105 GLY A CA 1
ATOM 749 C C . GLY A 1 105 ? 5.525 1.102 -2.094 1.00 88.31 105 GLY A C 1
ATOM 750 O O . GLY A 1 105 ? 6.521 1.608 -2.605 1.00 88.31 105 GLY A O 1
ATOM 751 N N . ARG A 1 106 ? 5.488 -0.197 -1.763 1.00 91.31 106 ARG A N 1
ATOM 752 C CA . ARG A 1 106 ? 6.617 -1.127 -1.971 1.00 91.31 106 ARG A CA 1
ATOM 753 C C . ARG A 1 106 ? 6.996 -1.254 -3.442 1.00 91.31 106 ARG A C 1
ATOM 755 O O . ARG A 1 106 ? 8.174 -1.157 -3.783 1.00 91.31 106 ARG A O 1
ATOM 762 N N . VAL A 1 107 ? 5.999 -1.433 -4.308 1.00 88.31 107 VAL A N 1
ATOM 763 C CA . VAL A 1 107 ? 6.214 -1.532 -5.758 1.00 88.31 107 VAL A CA 1
ATOM 764 C C . VAL A 1 107 ? 6.798 -0.230 -6.302 1.00 88.31 107 VAL A C 1
ATOM 766 O O . VAL A 1 107 ? 7.772 -0.268 -7.050 1.00 88.31 107 VAL A O 1
ATOM 769 N N . ALA A 1 108 ? 6.276 0.923 -5.883 1.00 88.06 108 ALA A N 1
ATOM 770 C CA . ALA A 1 108 ? 6.759 2.220 -6.341 1.00 88.06 108 ALA A CA 1
ATOM 771 C C . ALA A 1 108 ? 8.182 2.542 -5.857 1.00 88.06 108 ALA A C 1
ATOM 773 O O . ALA A 1 108 ? 8.973 3.079 -6.628 1.00 88.06 108 ALA A O 1
ATOM 774 N N . MET A 1 109 ? 8.545 2.169 -4.624 1.00 90.44 109 MET A N 1
ATOM 775 C CA . MET A 1 109 ? 9.920 2.315 -4.125 1.00 90.44 109 MET A CA 1
ATOM 776 C C . MET A 1 109 ? 10.916 1.508 -4.967 1.00 90.44 109 MET A C 1
ATOM 778 O O . MET A 1 109 ? 11.950 2.038 -5.375 1.00 90.44 109 MET A O 1
ATOM 782 N N . MET A 1 110 ? 10.587 0.249 -5.279 1.00 87.81 110 MET A N 1
ATOM 783 C CA . MET A 1 110 ? 11.430 -0.596 -6.132 1.00 87.81 110 MET A CA 1
ATOM 784 C C . MET A 1 110 ? 11.470 -0.096 -7.579 1.00 87.81 110 MET A C 1
ATOM 786 O O . MET A 1 110 ? 12.527 -0.146 -8.204 1.00 87.81 110 MET A O 1
ATOM 790 N N . ALA A 1 111 ? 10.355 0.422 -8.098 1.00 85.88 111 ALA A N 1
ATOM 791 C CA . ALA A 1 111 ? 10.286 0.995 -9.438 1.00 85.88 111 ALA A CA 1
ATOM 792 C C . ALA A 1 111 ? 11.151 2.257 -9.566 1.00 85.88 111 ALA A C 1
ATOM 794 O O . ALA A 1 111 ? 11.921 2.367 -10.515 1.00 85.88 111 ALA A O 1
ATOM 795 N N . ALA A 1 112 ? 11.082 3.177 -8.599 1.00 85.44 112 ALA A N 1
ATOM 796 C CA . ALA A 1 112 ? 11.887 4.397 -8.607 1.00 85.44 112 ALA A CA 1
ATOM 797 C C . ALA A 1 112 ? 13.392 4.094 -8.504 1.00 85.44 112 ALA A C 1
ATOM 799 O O . ALA A 1 112 ? 14.184 4.655 -9.258 1.00 85.44 112 ALA A O 1
ATOM 800 N N . LEU A 1 113 ? 13.790 3.167 -7.622 1.00 86.56 113 LEU A N 1
ATOM 801 C CA . LEU A 1 113 ? 15.183 2.718 -7.531 1.00 86.56 113 LEU A CA 1
ATOM 802 C C . LEU A 1 113 ? 15.631 2.029 -8.827 1.00 86.56 113 LEU A C 1
ATOM 804 O O . LEU A 1 113 ? 16.693 2.344 -9.363 1.00 86.56 113 LEU A O 1
ATOM 808 N N . GLY A 1 114 ? 14.812 1.109 -9.341 1.00 83.75 114 GLY A N 1
ATOM 809 C CA . GLY A 1 114 ? 15.078 0.386 -10.580 1.00 83.75 114 GLY A CA 1
ATOM 810 C C . GLY A 1 114 ? 15.259 1.324 -11.768 1.00 83.75 114 GLY A C 1
ATOM 811 O O . GLY A 1 114 ? 16.183 1.115 -12.548 1.00 83.75 114 GLY A O 1
ATOM 812 N N . ALA A 1 115 ? 14.456 2.390 -11.846 1.00 80.06 115 ALA A N 1
ATOM 813 C CA . ALA A 1 115 ? 14.521 3.389 -12.907 1.00 80.06 115 ALA A CA 1
ATOM 814 C C . ALA A 1 115 ? 15.842 4.179 -12.933 1.00 80.06 115 ALA A C 1
ATOM 816 O O . ALA A 1 115 ? 16.288 4.586 -14.003 1.00 80.06 115 ALA A O 1
ATOM 817 N N . VAL A 1 116 ? 16.502 4.349 -11.784 1.00 79.25 116 VAL A N 1
ATOM 818 C CA . VAL A 1 116 ? 17.833 4.976 -11.703 1.00 79.25 116 VAL A CA 1
ATOM 819 C C . VAL A 1 116 ? 18.939 3.951 -11.964 1.00 79.25 116 VAL A C 1
ATOM 821 O O . VAL A 1 116 ? 19.874 4.213 -12.717 1.00 79.25 116 VAL A O 1
ATOM 824 N N . VAL A 1 117 ? 18.840 2.758 -11.368 1.00 82.19 117 VAL A N 1
ATOM 825 C CA . VAL A 1 117 ? 19.888 1.724 -11.453 1.00 82.19 117 VAL A CA 1
ATOM 826 C C . VAL A 1 117 ? 20.044 1.169 -12.872 1.00 82.19 117 VAL A C 1
ATOM 828 O O . VAL A 1 117 ? 21.175 0.915 -13.291 1.00 82.19 117 VAL A O 1
ATOM 831 N N . GLN A 1 118 ? 18.951 1.037 -13.634 1.00 75.31 118 GLN A N 1
ATOM 832 C CA . GLN A 1 118 ? 18.969 0.549 -15.025 1.00 75.31 118 GLN A CA 1
ATOM 833 C C . GLN A 1 118 ? 19.886 1.361 -15.956 1.00 75.31 118 GLN A C 1
ATOM 835 O O . GLN A 1 118 ? 20.335 0.850 -16.982 1.00 75.31 118 GLN A O 1
ATOM 840 N N . HIS A 1 119 ? 20.171 2.618 -15.605 1.00 71.19 119 HIS A N 1
ATOM 841 C CA . HIS A 1 119 ? 21.067 3.474 -16.368 1.00 71.19 119 HIS A CA 1
ATOM 842 C C . HIS A 1 119 ? 22.540 3.077 -16.184 1.00 71.19 119 HIS A C 1
ATOM 844 O O . HIS A 1 119 ? 23.324 3.139 -17.127 1.00 71.19 119 HIS A O 1
ATOM 850 N N . TYR A 1 120 ? 22.909 2.620 -14.985 1.00 75.31 120 TYR A N 1
ATOM 851 C CA . TYR A 1 120 ? 24.295 2.323 -14.615 1.00 75.31 120 TYR A CA 1
ATOM 852 C C . TYR A 1 120 ? 24.673 0.853 -14.782 1.00 75.31 120 TYR A C 1
ATOM 854 O O . TYR A 1 120 ? 25.818 0.545 -15.111 1.00 75.31 120 TYR A O 1
ATOM 862 N N . VAL A 1 121 ? 23.737 -0.062 -14.528 1.00 76.50 121 VAL A N 1
ATOM 863 C CA . VAL A 1 121 ? 24.002 -1.502 -14.531 1.00 76.50 121 VAL A CA 1
ATOM 864 C C . VAL A 1 121 ? 23.022 -2.187 -15.471 1.00 76.50 121 VAL A C 1
ATOM 866 O O . VAL A 1 121 ? 21.824 -2.252 -15.202 1.00 76.50 121 VAL A O 1
ATOM 869 N N . LYS A 1 122 ? 23.551 -2.737 -16.567 1.00 74.38 122 LYS A N 1
ATOM 870 C CA . LYS A 1 122 ? 22.808 -3.609 -17.480 1.00 74.38 122 LYS A CA 1
ATOM 871 C C . LYS A 1 122 ? 23.261 -5.047 -17.280 1.00 74.38 122 LYS A C 1
ATOM 873 O O . LYS A 1 122 ? 24.455 -5.320 -17.177 1.00 74.38 122 LYS A O 1
ATOM 878 N N . PHE A 1 123 ? 22.307 -5.969 -17.218 1.00 73.69 123 PHE A N 1
ATOM 879 C CA . PHE A 1 123 ? 22.629 -7.388 -17.135 1.00 73.69 123 PHE A CA 1
ATOM 880 C C . PHE A 1 123 ? 23.195 -7.888 -18.474 1.00 73.69 123 PHE A C 1
ATOM 882 O O . PHE A 1 123 ? 22.695 -7.479 -19.530 1.00 73.69 123 PHE A O 1
ATOM 889 N N . PRO A 1 124 ? 24.202 -8.781 -18.453 1.00 67.94 124 PRO A N 1
ATOM 890 C CA . PRO A 1 124 ? 24.751 -9.372 -19.669 1.00 67.94 124 PRO A CA 1
ATOM 891 C C . PRO A 1 124 ? 23.632 -10.104 -20.428 1.00 67.94 124 PRO A C 1
ATOM 893 O O . PRO A 1 124 ? 23.004 -11.012 -19.887 1.00 67.94 124 PRO A O 1
ATOM 896 N N . GLY A 1 125 ? 23.341 -9.658 -21.656 1.00 65.94 125 GLY A N 1
ATOM 897 C CA . GLY A 1 125 ? 22.195 -10.108 -22.466 1.00 65.94 125 GLY A CA 1
ATOM 898 C C . GLY A 1 125 ? 21.065 -9.079 -22.657 1.00 65.94 125 GLY A C 1
ATOM 899 O O . GLY A 1 125 ? 20.220 -9.276 -23.524 1.00 65.94 125 GLY A O 1
ATOM 900 N N . PHE A 1 126 ? 21.077 -7.957 -21.924 1.00 63.88 126 PHE A N 1
ATOM 901 C CA . PHE A 1 126 ? 20.111 -6.844 -22.048 1.00 63.88 126 PHE A CA 1
ATOM 902 C C . PHE A 1 126 ? 20.757 -5.523 -22.513 1.00 63.88 126 PHE A C 1
ATOM 904 O O . PHE A 1 126 ? 20.167 -4.448 -22.412 1.00 63.88 126 PHE A O 1
ATOM 911 N N . GLU A 1 127 ? 21.976 -5.581 -23.046 1.00 64.94 127 GLU A N 1
ATOM 912 C CA . GLU A 1 127 ? 22.780 -4.401 -23.397 1.00 64.94 127 GLU A CA 1
ATOM 913 C C . GLU A 1 127 ? 22.156 -3.542 -24.509 1.00 64.94 127 GLU A C 1
ATOM 915 O O . GLU A 1 127 ? 22.277 -2.315 -24.486 1.00 64.94 127 GLU A O 1
ATOM 920 N N . SER A 1 128 ? 21.424 -4.170 -25.437 1.00 63.50 128 SER A N 1
ATOM 921 C CA . SER A 1 128 ? 20.747 -3.504 -26.557 1.00 63.50 128 SER A CA 1
ATOM 922 C C . SER A 1 128 ? 19.377 -2.914 -26.205 1.00 63.50 128 SER A C 1
ATOM 924 O O . SER A 1 128 ? 18.683 -2.418 -27.093 1.00 63.50 128 SER A O 1
ATOM 926 N N . VAL A 1 129 ? 18.945 -2.996 -24.944 1.00 67.62 129 VAL A N 1
ATOM 927 C CA . VAL A 1 129 ? 17.645 -2.468 -24.516 1.00 67.62 129 VAL A CA 1
ATOM 928 C C . VAL A 1 129 ? 17.787 -0.974 -24.162 1.00 67.62 129 VAL A C 1
ATOM 930 O O . VAL A 1 129 ? 18.719 -0.604 -23.431 1.00 67.62 129 VAL A O 1
ATOM 933 N N . PRO A 1 130 ? 16.908 -0.094 -24.693 1.00 67.88 130 PRO A N 1
ATOM 934 C CA . PRO A 1 130 ? 16.857 1.307 -24.306 1.00 67.88 130 PRO A CA 1
ATOM 935 C C . PRO A 1 130 ? 16.459 1.428 -22.839 1.00 67.88 130 PRO A C 1
ATOM 937 O O . PRO A 1 130 ? 15.588 0.701 -22.369 1.00 67.88 130 PRO A O 1
ATOM 940 N N . THR A 1 131 ? 17.082 2.361 -22.133 1.00 68.88 131 THR A N 1
ATOM 941 C CA . THR A 1 131 ? 16.753 2.661 -20.739 1.00 68.88 131 THR A CA 1
ATOM 942 C C . THR A 1 131 ? 15.429 3.438 -20.660 1.00 68.88 131 THR A C 1
ATOM 944 O O . THR A 1 131 ? 15.163 4.273 -21.528 1.00 68.88 131 THR A O 1
ATOM 947 N N . GLY A 1 132 ? 14.595 3.156 -19.653 1.00 69.94 132 GLY A N 1
ATOM 948 C CA . GLY A 1 132 ? 13.298 3.819 -19.444 1.00 69.94 132 GLY A CA 1
ATOM 949 C C . GLY A 1 132 ? 12.093 3.001 -19.921 1.00 69.94 132 GLY A C 1
ATOM 950 O O . GLY A 1 132 ? 12.195 1.808 -20.214 1.00 69.94 132 GLY A O 1
ATOM 951 N N . LEU A 1 133 ? 10.923 3.636 -20.026 1.00 69.06 133 LEU A N 1
ATOM 952 C CA . LEU A 1 133 ? 9.647 2.966 -20.339 1.00 69.06 133 LEU A CA 1
ATOM 953 C C . LEU A 1 133 ? 9.652 2.184 -21.673 1.00 69.06 133 LEU A C 1
ATOM 955 O O . LEU A 1 133 ? 8.942 1.188 -21.835 1.00 69.06 133 LEU A O 1
ATOM 959 N N . GLY A 1 134 ? 10.498 2.599 -22.622 1.00 67.00 134 GLY A N 1
ATOM 960 C CA . GLY A 1 134 ? 10.718 1.907 -23.894 1.00 67.00 134 GLY A CA 1
ATOM 961 C C . GLY A 1 134 ? 11.376 0.528 -23.759 1.00 67.00 134 GLY A C 1
ATOM 962 O O . GLY A 1 134 ? 11.278 -0.279 -24.682 1.00 67.00 134 GLY A O 1
ATOM 963 N N . ALA A 1 135 ? 11.984 0.208 -22.612 1.00 70.94 135 ALA A N 1
ATOM 964 C CA . ALA A 1 135 ? 12.603 -1.090 -22.362 1.00 70.94 135 ALA A CA 1
ATOM 965 C C . ALA A 1 135 ? 11.600 -2.242 -22.518 1.00 70.94 135 ALA A C 1
ATOM 967 O O . ALA A 1 135 ? 11.901 -3.256 -23.150 1.00 70.94 135 ALA A O 1
ATOM 968 N N . VAL A 1 136 ? 10.375 -2.048 -22.019 1.00 71.19 136 VAL A N 1
ATOM 969 C CA . VAL A 1 136 ? 9.306 -3.061 -22.001 1.00 71.19 136 VAL A CA 1
ATOM 970 C C . VAL A 1 136 ? 8.784 -3.379 -23.407 1.00 71.19 136 VAL A C 1
ATOM 972 O O . VAL A 1 136 ? 8.238 -4.454 -23.637 1.00 71.19 136 VAL A O 1
ATOM 975 N N . THR A 1 137 ? 8.959 -2.480 -24.381 1.00 73.81 137 THR A N 1
ATOM 976 C CA . THR A 1 137 ? 8.437 -2.675 -25.745 1.00 73.81 137 THR A CA 1
ATOM 977 C C . THR A 1 137 ? 9.413 -3.402 -26.675 1.00 73.81 137 THR A C 1
ATOM 979 O O . THR A 1 137 ? 9.007 -3.855 -27.753 1.00 73.81 137 THR A O 1
ATOM 982 N N . THR A 1 138 ? 10.668 -3.585 -26.255 1.00 78.38 138 THR A N 1
ATOM 983 C CA . THR A 1 138 ? 11.674 -4.355 -27.000 1.00 78.38 138 THR A CA 1
ATOM 984 C C . THR A 1 138 ? 11.438 -5.864 -26.917 1.00 78.38 138 THR A C 1
ATOM 986 O O . THR A 1 138 ? 10.800 -6.346 -25.985 1.00 78.38 138 THR A O 1
ATOM 989 N N . ALA A 1 139 ? 11.951 -6.633 -27.886 1.00 75.31 139 ALA A N 1
ATOM 990 C CA . ALA A 1 139 ? 11.781 -8.091 -27.901 1.00 75.31 139 ALA A CA 1
ATOM 991 C C . ALA A 1 139 ? 12.308 -8.787 -26.621 1.00 75.31 139 ALA A C 1
ATOM 993 O O . ALA A 1 139 ? 11.529 -9.523 -26.017 1.00 75.31 139 ALA A O 1
ATOM 994 N N . PRO A 1 140 ? 13.527 -8.489 -26.113 1.00 77.00 140 PRO A N 1
ATOM 995 C CA . PRO A 1 140 ? 14.001 -9.063 -24.849 1.00 77.00 140 PRO A CA 1
ATOM 996 C C . PRO A 1 140 ? 13.190 -8.567 -23.643 1.00 77.00 140 PRO A C 1
ATOM 998 O O . PRO A 1 140 ? 12.938 -9.312 -22.696 1.00 77.00 140 PRO A O 1
ATOM 1001 N N . GLY A 1 141 ? 12.750 -7.304 -23.678 1.00 73.75 141 GLY A N 1
ATOM 1002 C CA . GLY A 1 141 ? 11.968 -6.693 -22.606 1.00 73.75 141 GLY A CA 1
ATOM 1003 C C . GLY A 1 141 ? 10.569 -7.288 -22.454 1.00 73.75 141 GLY A C 1
ATOM 1004 O O . GLY A 1 141 ? 10.117 -7.485 -21.330 1.00 73.75 141 GLY A O 1
ATOM 1005 N N . LYS A 1 142 ? 9.901 -7.639 -23.559 1.00 77.88 142 LYS A N 1
ATOM 1006 C CA . LYS A 1 142 ? 8.572 -8.276 -23.540 1.00 77.88 142 LYS A CA 1
ATOM 1007 C C . LYS A 1 142 ? 8.606 -9.659 -22.901 1.00 77.88 142 LYS A C 1
ATOM 1009 O O . LYS A 1 142 ? 7.736 -9.976 -22.094 1.00 77.88 142 LYS A O 1
ATOM 1014 N N . GLU A 1 143 ? 9.607 -10.465 -23.245 1.00 80.75 143 GLU A N 1
ATOM 1015 C CA . GLU A 1 143 ? 9.781 -11.807 -22.681 1.00 80.75 143 GLU A CA 1
ATOM 1016 C C . GLU A 1 143 ? 10.121 -11.738 -21.188 1.00 80.75 143 GLU A C 1
ATOM 1018 O O . GLU A 1 143 ? 9.490 -12.419 -20.378 1.00 80.75 143 GLU A O 1
ATOM 1023 N N . GLY A 1 144 ? 11.042 -10.844 -20.808 1.00 80.25 144 GLY A N 1
ATOM 1024 C CA . GLY A 1 144 ? 11.378 -10.594 -19.406 1.00 80.25 144 GLY A CA 1
ATOM 1025 C C . GLY A 1 144 ? 10.186 -10.088 -18.589 1.00 80.25 144 GLY A C 1
ATOM 1026 O O . GLY A 1 144 ? 9.947 -10.569 -17.483 1.00 80.25 144 GLY A O 1
ATOM 1027 N N . PHE A 1 145 ? 9.390 -9.171 -19.145 1.00 80.25 145 PHE A N 1
ATOM 1028 C CA . PHE A 1 145 ? 8.187 -8.653 -18.493 1.00 80.25 145 PHE A CA 1
ATOM 1029 C C . PHE A 1 145 ? 7.107 -9.728 -18.333 1.00 80.25 145 PHE A C 1
ATOM 1031 O O . PHE A 1 145 ? 6.505 -9.828 -17.267 1.00 80.25 145 PHE A O 1
ATOM 1038 N N . ALA A 1 146 ? 6.885 -10.569 -19.348 1.00 84.06 146 ALA A N 1
ATOM 1039 C CA . ALA A 1 146 ? 5.933 -11.676 -19.264 1.00 84.06 146 ALA A CA 1
ATOM 1040 C C . ALA A 1 146 ? 6.346 -12.705 -18.199 1.00 84.06 146 ALA A C 1
ATOM 1042 O O . ALA A 1 146 ? 5.510 -13.140 -17.404 1.00 84.06 146 ALA A O 1
ATOM 1043 N N . ALA A 1 147 ? 7.636 -13.051 -18.135 1.00 84.94 147 ALA A N 1
ATOM 1044 C CA . ALA A 1 147 ? 8.168 -13.937 -17.104 1.00 84.94 147 ALA A CA 1
ATOM 1045 C C . ALA A 1 147 ? 8.029 -13.324 -15.701 1.00 84.94 147 ALA A C 1
ATOM 1047 O O . ALA A 1 147 ? 7.556 -13.994 -14.783 1.00 84.94 147 ALA A O 1
ATOM 1048 N N . LEU A 1 148 ? 8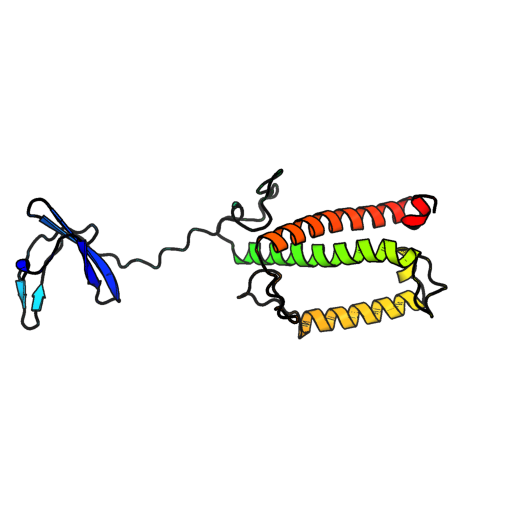.372 -12.040 -15.539 1.00 83.81 148 LEU A N 1
ATOM 1049 C CA . LEU A 1 148 ? 8.225 -11.321 -14.273 1.00 83.81 148 LEU A CA 1
ATOM 1050 C C . LEU A 1 148 ? 6.762 -11.246 -13.831 1.00 83.81 148 LEU A C 1
ATOM 1052 O O . LEU A 1 148 ? 6.473 -11.479 -12.662 1.00 83.81 148 LEU A O 1
ATOM 1056 N N . PHE A 1 149 ? 5.839 -10.965 -14.751 1.00 85.81 149 PHE A N 1
ATOM 1057 C CA . PHE A 1 149 ? 4.406 -10.928 -14.469 1.00 85.81 149 PHE A CA 1
ATOM 1058 C C . PHE A 1 149 ? 3.896 -12.287 -13.979 1.00 85.81 149 PHE A C 1
ATOM 1060 O O . PHE A 1 149 ? 3.163 -12.355 -12.993 1.00 85.81 149 PHE A O 1
ATOM 1067 N N . LEU A 1 150 ? 4.327 -13.378 -14.618 1.00 87.44 150 LEU A N 1
ATOM 1068 C CA . LEU A 1 150 ? 3.929 -14.733 -14.239 1.00 87.44 150 LEU A CA 1
ATOM 1069 C C . LEU A 1 150 ? 4.496 -15.109 -12.862 1.00 87.44 150 LEU A C 1
ATOM 1071 O O . LEU A 1 150 ? 3.751 -15.547 -11.988 1.00 87.44 150 LEU A O 1
ATOM 1075 N N . VAL A 1 151 ? 5.791 -14.871 -12.634 1.00 87.19 151 VAL A N 1
ATOM 1076 C CA . VAL A 1 151 ? 6.439 -15.127 -11.338 1.00 87.19 151 VAL A CA 1
ATOM 1077 C C . VAL A 1 151 ? 5.808 -14.280 -10.233 1.00 87.19 151 VAL A C 1
ATOM 1079 O O . VAL A 1 151 ? 5.471 -14.814 -9.180 1.00 87.19 151 VAL A O 1
ATOM 1082 N N . SER A 1 152 ? 5.585 -12.988 -10.478 1.00 82.69 152 SER A N 1
ATOM 1083 C CA . SER A 1 152 ? 4.924 -12.089 -9.527 1.00 82.69 152 SER A CA 1
ATOM 1084 C C . SER A 1 152 ? 3.507 -12.558 -9.203 1.00 82.69 152 SER A C 1
ATOM 1086 O O . SER A 1 152 ? 3.128 -12.581 -8.036 1.00 82.69 152 SER A O 1
ATOM 1088 N N . GLY A 1 153 ? 2.741 -12.983 -10.213 1.00 85.81 153 GLY A N 1
ATOM 1089 C CA . GLY A 1 153 ? 1.395 -13.521 -10.026 1.00 85.81 153 GLY A CA 1
ATOM 1090 C C . GLY A 1 153 ? 1.383 -14.794 -9.180 1.00 85.81 153 GLY A C 1
ATOM 1091 O O . GLY A 1 153 ? 0.557 -14.929 -8.280 1.00 85.81 153 GLY A O 1
ATOM 1092 N N . VAL A 1 154 ? 2.330 -1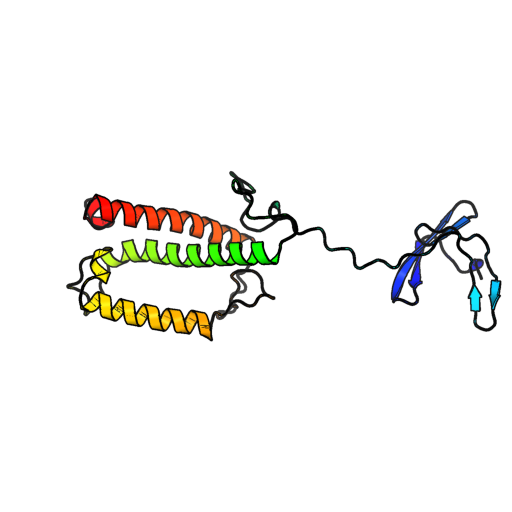5.710 -9.405 1.00 86.38 154 VAL A N 1
ATOM 1093 C CA . VAL A 1 154 ? 2.469 -16.925 -8.584 1.00 86.38 154 VAL A CA 1
ATOM 1094 C C . VAL A 1 154 ? 2.868 -16.581 -7.150 1.00 86.38 154 VAL A C 1
ATOM 1096 O O . VAL A 1 154 ? 2.276 -17.114 -6.215 1.00 86.38 154 VAL A O 1
ATOM 1099 N N . LEU A 1 155 ? 3.836 -15.684 -6.951 1.00 81.50 155 LEU A N 1
ATOM 1100 C CA . LEU A 1 155 ? 4.283 -15.284 -5.613 1.00 81.50 155 LEU A CA 1
ATOM 1101 C C . LEU A 1 155 ? 3.163 -14.612 -4.811 1.00 81.50 155 LEU A C 1
ATOM 1103 O O . LEU A 1 155 ? 2.980 -14.936 -3.637 1.00 81.50 155 LEU A O 1
ATOM 1107 N N . GLU A 1 156 ? 2.387 -13.728 -5.440 1.00 79.50 156 GLU A N 1
ATOM 1108 C CA . GLU A 1 156 ? 1.283 -13.028 -4.778 1.00 79.50 156 GLU A CA 1
ATOM 1109 C C . GLU A 1 156 ? 0.109 -13.961 -4.443 1.00 79.50 156 GLU A C 1
ATOM 1111 O O . GLU A 1 156 ? -0.480 -13.842 -3.368 1.00 79.50 156 GLU A O 1
ATOM 1116 N N . LEU A 1 157 ? -0.211 -14.920 -5.318 1.00 79.88 157 LEU A N 1
ATOM 1117 C CA . LEU A 1 157 ? -1.321 -15.849 -5.089 1.00 79.88 157 LEU A CA 1
ATOM 1118 C C . LEU A 1 157 ? -0.962 -17.017 -4.163 1.00 79.88 157 LEU A C 1
ATOM 1120 O O . LEU A 1 157 ? -1.836 -17.481 -3.435 1.00 79.88 157 LEU A O 1
ATOM 1124 N N . ALA A 1 158 ? 0.285 -17.500 -4.185 1.00 77.50 158 ALA A N 1
ATOM 1125 C CA . ALA A 1 158 ? 0.676 -18.723 -3.482 1.00 77.50 158 ALA A CA 1
ATOM 1126 C C . ALA A 1 158 ? 1.461 -18.494 -2.180 1.00 77.50 158 ALA A C 1
ATOM 1128 O O . ALA A 1 158 ? 1.287 -19.263 -1.238 1.00 77.50 158 ALA A O 1
ATOM 1129 N N . ILE A 1 159 ? 2.343 -17.487 -2.116 1.00 71.69 159 ILE A N 1
ATOM 1130 C CA . ILE A 1 159 ? 3.295 -17.325 -0.997 1.00 71.69 159 ILE A CA 1
ATOM 1131 C C . ILE A 1 159 ? 2.949 -16.114 -0.126 1.00 71.69 159 ILE A C 1
ATOM 1133 O O . ILE A 1 159 ? 3.046 -16.182 1.099 1.00 71.69 159 ILE A O 1
ATOM 1137 N N . TRP A 1 160 ? 2.520 -15.013 -0.742 1.00 69.06 160 TRP A N 1
ATOM 1138 C CA . TRP A 1 160 ? 2.218 -13.752 -0.060 1.00 69.06 160 TRP A CA 1
ATOM 1139 C C . TRP A 1 160 ? 0.729 -13.412 -0.083 1.00 69.06 160 TRP A C 1
ATOM 1141 O O . TRP A 1 160 ? 0.338 -12.249 -0.207 1.00 69.06 160 TRP A O 1
ATOM 1151 N N . THR A 1 161 ? -0.115 -14.431 0.080 1.00 70.44 161 THR A N 1
ATOM 1152 C CA . THR A 1 161 ? -1.550 -14.237 0.285 1.00 70.44 161 THR A CA 1
ATOM 1153 C C . THR A 1 161 ? -1.777 -13.440 1.569 1.00 70.44 161 THR A C 1
ATOM 1155 O O . THR A 1 161 ? -1.190 -13.725 2.617 1.00 70.44 161 THR A O 1
ATOM 1158 N N . GLN A 1 162 ? -2.624 -12.417 1.489 1.00 63.06 162 GLN A N 1
ATOM 1159 C CA . GLN A 1 162 ? -2.951 -11.589 2.640 1.00 63.06 162 GLN A CA 1
ATOM 1160 C C . GLN A 1 162 ? -3.829 -12.380 3.616 1.00 63.06 162 GLN A C 1
ATOM 1162 O O . GLN A 1 162 ? -4.859 -12.926 3.233 1.00 63.06 162 GLN A O 1
ATOM 1167 N N . ASP A 1 163 ? -3.402 -12.448 4.873 1.00 69.31 163 ASP A N 1
ATOM 1168 C CA . ASP A 1 163 ? -4.176 -13.059 5.949 1.00 69.31 163 ASP A CA 1
ATOM 1169 C C . ASP A 1 163 ? -4.984 -11.967 6.656 1.00 69.31 163 ASP A C 1
ATOM 1171 O O . ASP A 1 163 ? -4.410 -11.080 7.291 1.00 69.31 163 ASP A O 1
ATOM 1175 N N . ASP A 1 164 ? -6.313 -12.039 6.565 1.00 66.00 164 ASP A N 1
ATOM 1176 C CA . ASP A 1 164 ? -7.239 -11.062 7.156 1.00 66.00 164 ASP A CA 1
ATOM 1177 C C . ASP A 1 164 ? -7.132 -10.964 8.688 1.00 66.00 164 ASP A C 1
ATOM 1179 O O . ASP A 1 164 ? -7.609 -10.002 9.296 1.00 66.00 164 ASP A O 1
ATOM 1183 N N . LYS A 1 165 ? -6.513 -11.960 9.336 1.00 65.31 165 LYS A N 1
ATOM 1184 C CA . LYS A 1 165 ? -6.287 -11.973 10.787 1.00 65.31 165 LYS A CA 1
ATOM 1185 C C . LYS A 1 165 ? -5.015 -11.234 11.195 1.00 65.31 165 LYS A C 1
ATOM 1187 O O . LYS A 1 165 ? -4.863 -10.920 12.377 1.00 65.31 165 LYS A O 1
ATOM 1192 N N . LYS A 1 166 ? -4.102 -10.983 10.255 1.00 68.38 166 LYS A N 1
ATOM 1193 C CA . LYS A 1 166 ? -2.834 -10.288 10.499 1.00 68.38 166 LYS A CA 1
ATOM 1194 C C . LYS A 1 166 ? -2.966 -8.806 10.179 1.00 68.38 166 LYS A C 1
ATOM 1196 O O . LYS A 1 166 ? -3.897 -8.356 9.517 1.00 68.38 166 LYS A O 1
ATOM 1201 N N . GLU A 1 167 ? -2.025 -8.027 10.695 1.00 69.00 167 GLU A N 1
ATOM 1202 C CA . GLU A 1 167 ? -1.979 -6.602 10.396 1.00 69.00 167 GLU A CA 1
ATOM 1203 C C . GLU A 1 167 ? -1.728 -6.368 8.894 1.00 69.00 167 GLU A C 1
ATOM 1205 O O . GLU A 1 167 ? -0.943 -7.107 8.286 1.00 69.00 167 GLU A O 1
ATOM 1210 N N . PRO A 1 168 ? -2.358 -5.343 8.288 1.00 71.56 168 PRO A N 1
ATOM 1211 C CA . PRO A 1 168 ? -2.184 -5.034 6.872 1.00 71.56 168 PRO A CA 1
ATOM 1212 C C . PRO A 1 168 ? -0.706 -4.908 6.480 1.00 71.56 168 PRO A C 1
ATOM 1214 O O . PRO A 1 168 ? 0.045 -4.133 7.074 1.00 71.56 168 PRO A O 1
ATOM 1217 N N . GLY A 1 169 ? -0.287 -5.683 5.473 1.00 65.00 169 GLY A N 1
ATOM 1218 C CA . GLY A 1 169 ? 1.082 -5.670 4.941 1.00 65.00 169 GLY A CA 1
ATOM 1219 C C . GLY A 1 169 ? 2.102 -6.556 5.674 1.00 65.00 169 GLY A C 1
ATOM 1220 O O . GLY A 1 169 ? 3.274 -6.563 5.278 1.00 65.00 169 GLY A O 1
ATOM 1221 N N . ASN A 1 170 ? 1.685 -7.310 6.699 1.00 75.69 170 ASN A N 1
ATOM 1222 C CA . ASN A 1 170 ? 2.527 -8.285 7.395 1.00 75.69 170 ASN A CA 1
ATOM 1223 C C . ASN A 1 170 ? 2.426 -9.683 6.749 1.00 75.69 170 ASN A C 1
ATOM 1225 O O . ASN A 1 170 ? 1.499 -10.447 7.021 1.00 75.69 170 ASN A O 1
ATOM 1229 N N . PHE A 1 171 ? 3.415 -10.029 5.920 1.00 69.62 171 PHE A N 1
ATOM 1230 C CA . PHE A 1 171 ? 3.514 -11.329 5.237 1.00 69.62 171 PHE A CA 1
ATOM 1231 C C . PHE A 1 171 ? 4.381 -12.355 5.992 1.00 69.62 171 PHE A C 1
ATOM 1233 O O . PHE A 1 171 ? 4.737 -13.394 5.442 1.00 69.62 171 PHE A O 1
ATOM 1240 N N . GLY A 1 172 ? 4.688 -12.093 7.267 1.00 65.38 172 GLY A N 1
ATOM 1241 C CA . GLY A 1 172 ? 5.629 -12.881 8.060 1.00 65.38 172 GLY A CA 1
ATOM 1242 C C . GLY A 1 172 ? 7.060 -12.348 7.972 1.00 65.38 172 GLY A C 1
ATOM 1243 O O . GLY A 1 172 ? 7.398 -11.569 7.084 1.00 65.38 172 GLY A O 1
ATOM 1244 N N . ASP A 1 173 ? 7.891 -12.762 8.927 1.00 68.06 173 ASP A N 1
ATOM 1245 C CA . ASP A 1 173 ? 9.305 -12.392 9.005 1.00 68.06 173 ASP A CA 1
ATOM 1246 C C . ASP A 1 173 ? 10.178 -13.596 8.608 1.00 68.06 173 ASP A C 1
ATOM 1248 O O . ASP A 1 173 ? 10.508 -14.421 9.462 1.00 68.06 173 ASP A O 1
ATOM 1252 N N . PRO A 1 174 ? 10.532 -13.748 7.318 1.00 63.25 174 PRO A N 1
ATOM 1253 C CA . PRO A 1 174 ? 11.374 -14.852 6.861 1.00 63.25 174 PRO A CA 1
ATOM 1254 C C . PRO A 1 174 ? 12.832 -14.733 7.336 1.00 63.25 174 PRO A C 1
ATOM 1256 O O . PRO A 1 174 ? 13.564 -15.716 7.271 1.00 63.25 174 PRO A O 1
ATOM 1259 N N . ALA A 1 175 ? 13.259 -13.555 7.809 1.00 67.62 175 ALA A N 1
ATOM 1260 C CA . ALA A 1 175 ? 14.625 -13.292 8.262 1.00 67.62 175 ALA A CA 1
ATOM 1261 C C . ALA A 1 175 ? 14.763 -13.268 9.799 1.00 67.62 175 ALA A C 1
ATOM 1263 O O . ALA A 1 175 ? 15.880 -13.188 10.305 1.00 67.62 175 ALA A O 1
ATOM 1264 N N . GLY A 1 176 ? 13.653 -13.350 10.543 1.00 63.12 176 GLY A N 1
ATOM 1265 C CA . GLY A 1 176 ? 13.625 -13.396 12.010 1.00 63.12 176 GLY A CA 1
ATOM 1266 C C . GLY A 1 176 ? 14.191 -12.148 12.695 1.00 63.12 176 GLY A C 1
ATOM 1267 O O . GLY A 1 176 ? 14.620 -12.221 13.845 1.00 63.12 176 GLY A O 1
ATOM 1268 N N . LEU A 1 177 ? 14.235 -11.015 11.993 1.00 70.38 177 LEU A N 1
ATOM 1269 C CA . LEU A 1 177 ? 14.869 -9.787 12.470 1.00 70.38 177 LEU A CA 1
ATOM 1270 C C . LEU A 1 177 ? 13.992 -9.004 13.460 1.00 70.38 177 LEU A C 1
ATOM 1272 O O . LEU A 1 177 ? 14.477 -8.060 14.079 1.00 70.38 177 LEU A O 1
ATOM 1276 N N . ASN A 1 178 ? 12.716 -9.376 13.622 1.00 66.06 178 ASN A N 1
ATOM 1277 C CA . ASN A 1 178 ? 11.755 -8.767 14.547 1.00 66.06 178 ASN A CA 1
ATOM 1278 C C . ASN A 1 178 ? 11.711 -7.226 14.453 1.00 66.06 178 ASN A C 1
ATOM 1280 O O . ASN A 1 178 ? 11.543 -6.519 15.444 1.00 66.06 178 ASN A O 1
ATOM 1284 N N . MET A 1 179 ? 11.895 -6.693 13.240 1.00 64.44 179 MET A N 1
ATOM 1285 C CA . MET A 1 179 ? 11.973 -5.249 12.970 1.00 64.44 179 MET A CA 1
ATOM 1286 C C . MET A 1 179 ? 10.607 -4.618 12.673 1.00 64.44 179 MET A C 1
ATOM 1288 O O . MET A 1 179 ? 10.541 -3.456 12.269 1.00 64.44 179 MET A O 1
ATOM 1292 N N . TYR A 1 180 ? 9.510 -5.360 12.854 1.00 66.88 180 TYR A N 1
ATOM 1293 C CA . TYR A 1 180 ? 8.149 -4.895 12.564 1.00 66.88 180 TYR A CA 1
ATOM 1294 C C . TYR A 1 180 ? 7.596 -4.002 13.688 1.00 66.88 180 TYR A C 1
ATOM 1296 O O . TYR A 1 180 ? 6.515 -4.219 14.230 1.00 66.88 180 TYR A O 1
ATOM 1304 N N . ASN A 1 181 ? 8.374 -2.984 14.050 1.00 78.00 181 ASN A N 1
ATOM 1305 C CA . ASN A 1 181 ? 8.011 -1.990 15.049 1.00 78.00 181 ASN A CA 1
ATOM 1306 C C . ASN A 1 181 ? 7.109 -0.911 14.418 1.00 78.00 181 ASN A C 1
ATOM 1308 O O . ASN A 1 181 ? 7.273 -0.605 13.231 1.00 78.00 181 ASN A O 1
ATOM 1312 N N . PRO A 1 182 ? 6.205 -0.275 15.190 1.00 77.88 182 PRO A N 1
ATOM 1313 C CA . PRO A 1 182 ? 5.323 0.786 14.689 1.00 77.88 182 PRO A CA 1
ATOM 1314 C C . PRO A 1 182 ? 6.074 1.904 13.950 1.00 77.88 182 PRO A C 1
ATOM 1316 O O . PRO A 1 182 ? 5.669 2.315 12.868 1.00 77.88 182 PRO A O 1
ATOM 1319 N N . GLU A 1 183 ? 7.233 2.312 14.471 1.00 82.12 183 GLU A N 1
ATOM 1320 C CA . GLU A 1 183 ? 8.059 3.377 13.891 1.00 82.12 183 GLU A CA 1
ATOM 1321 C C . GLU A 1 183 ? 8.599 3.038 12.487 1.00 82.12 183 GLU A C 1
ATOM 1323 O O . GLU A 1 183 ? 8.627 3.882 11.592 1.00 82.12 183 GLU A O 1
ATOM 1328 N N . MET A 1 184 ? 9.021 1.791 12.259 1.00 80.31 184 MET A N 1
ATOM 1329 C CA . MET A 1 184 ? 9.541 1.365 10.953 1.00 80.31 184 MET A CA 1
ATOM 1330 C C . MET A 1 184 ? 8.433 1.303 9.904 1.00 80.31 184 MET A C 1
ATOM 1332 O O . MET A 1 184 ? 8.667 1.642 8.747 1.00 80.31 184 MET A O 1
ATOM 1336 N N . ARG A 1 185 ? 7.218 0.930 10.312 1.00 82.38 185 ARG A N 1
ATOM 1337 C CA . ARG A 1 185 ? 6.041 0.901 9.433 1.00 82.38 185 ARG A CA 1
ATOM 1338 C C . ARG A 1 185 ? 5.624 2.300 9.009 1.00 82.38 185 ARG A C 1
ATOM 1340 O O . ARG A 1 185 ? 5.282 2.521 7.854 1.00 82.38 185 ARG A O 1
ATOM 1347 N N . GLU A 1 186 ? 5.689 3.255 9.929 1.00 83.81 186 GLU A N 1
ATOM 1348 C CA . GLU A 1 186 ? 5.461 4.663 9.615 1.00 83.81 186 GLU A CA 1
ATOM 1349 C C . GLU A 1 186 ? 6.477 5.187 8.594 1.00 83.81 186 GLU A C 1
ATOM 1351 O O . GLU A 1 186 ? 6.101 5.819 7.604 1.00 83.81 186 GLU A O 1
ATOM 1356 N N . LYS A 1 187 ? 7.763 4.867 8.787 1.00 85.88 187 LYS A N 1
ATOM 1357 C CA . LYS A 1 187 ? 8.830 5.197 7.830 1.00 85.88 187 LYS A CA 1
ATOM 1358 C C . LYS A 1 187 ? 8.601 4.537 6.471 1.00 85.88 187 LYS A C 1
ATOM 1360 O O . LYS A 1 187 ? 8.760 5.194 5.445 1.00 85.88 187 LYS A O 1
ATOM 1365 N N . GLU A 1 188 ? 8.201 3.269 6.458 1.00 88.75 188 GLU A N 1
ATOM 1366 C CA . GLU A 1 188 ? 7.874 2.527 5.240 1.00 88.75 188 GLU A CA 1
ATOM 1367 C C . GLU A 1 188 ? 6.723 3.180 4.471 1.00 88.75 188 GLU A C 1
ATOM 1369 O O . GLU A 1 188 ? 6.847 3.397 3.270 1.00 88.75 188 GLU A O 1
ATOM 1374 N N . ILE A 1 189 ? 5.631 3.546 5.147 1.00 87.75 189 ILE A N 1
ATOM 1375 C CA . ILE A 1 189 ? 4.483 4.197 4.506 1.00 87.75 189 ILE A CA 1
ATOM 1376 C C . ILE A 1 189 ? 4.879 5.562 3.944 1.00 87.75 189 ILE A C 1
ATOM 1378 O O . ILE A 1 189 ? 4.530 5.874 2.809 1.00 87.75 189 ILE A O 1
ATOM 1382 N N . ASN A 1 190 ? 5.647 6.369 4.676 1.00 88.19 190 ASN A N 1
ATOM 1383 C CA . ASN A 1 190 ? 6.079 7.676 4.178 1.00 88.19 190 ASN A CA 1
ATOM 1384 C C . ASN A 1 190 ? 7.011 7.574 2.973 1.00 88.19 190 ASN A C 1
ATOM 1386 O O . ASN A 1 190 ? 6.824 8.286 1.986 1.00 88.19 190 ASN A O 1
ATOM 1390 N N . ASN A 1 191 ? 7.990 6.671 3.034 1.00 90.12 191 ASN A N 1
ATOM 1391 C CA . ASN A 1 191 ? 8.879 6.415 1.907 1.00 90.12 191 ASN A CA 1
ATOM 1392 C C . ASN A 1 191 ? 8.111 5.796 0.733 1.00 90.12 191 ASN A C 1
ATOM 1394 O O . ASN A 1 191 ? 8.386 6.133 -0.412 1.00 90.12 191 ASN A O 1
ATOM 1398 N N . GLY A 1 192 ? 7.101 4.967 1.005 1.00 89.38 192 GLY A N 1
ATOM 1399 C CA . GLY A 1 192 ? 6.182 4.424 0.011 1.00 89.38 192 GLY A CA 1
ATOM 1400 C C . GLY A 1 192 ? 5.361 5.510 -0.683 1.00 89.38 192 GLY A C 1
ATOM 1401 O O . GLY A 1 192 ? 5.309 5.542 -1.910 1.00 89.38 192 GLY A O 1
ATOM 1402 N N . ARG A 1 193 ? 4.779 6.447 0.076 1.00 92.81 193 ARG A N 1
ATOM 1403 C CA . ARG A 1 193 ? 4.062 7.623 -0.451 1.00 92.81 193 ARG A CA 1
ATOM 1404 C C . ARG A 1 193 ? 4.962 8.474 -1.335 1.00 92.81 193 ARG A C 1
ATOM 1406 O O . ARG A 1 193 ? 4.580 8.799 -2.455 1.00 92.81 193 ARG A O 1
ATOM 1413 N N . MET A 1 194 ? 6.170 8.780 -0.865 1.00 89.94 194 MET A N 1
ATOM 1414 C CA . MET A 1 194 ? 7.159 9.505 -1.665 1.00 89.94 194 MET A CA 1
ATOM 1415 C C . MET A 1 194 ? 7.560 8.723 -2.916 1.00 89.94 194 MET A C 1
ATOM 1417 O O . MET A 1 194 ? 7.573 9.293 -4.000 1.00 89.94 194 MET A O 1
ATOM 1421 N N . GLY A 1 195 ? 7.795 7.415 -2.797 1.00 89.62 195 GLY A N 1
ATOM 1422 C CA . GLY A 1 195 ? 8.110 6.531 -3.916 1.00 89.62 195 GLY A CA 1
ATOM 1423 C C . GLY A 1 195 ? 7.024 6.532 -4.989 1.00 89.62 195 GLY A C 1
ATOM 1424 O O . GLY A 1 195 ? 7.347 6.576 -6.172 1.00 89.62 195 GLY A O 1
ATOM 1425 N N . MET A 1 196 ? 5.744 6.565 -4.601 1.00 91.50 196 MET A N 1
ATOM 1426 C CA . MET A 1 196 ? 4.625 6.700 -5.543 1.00 91.50 196 MET A CA 1
ATOM 1427 C C . MET A 1 196 ? 4.692 8.018 -6.326 1.00 91.50 196 MET A C 1
ATOM 1429 O O . MET A 1 196 ? 4.578 8.002 -7.552 1.00 91.50 196 MET A O 1
ATOM 1433 N N . PHE A 1 197 ? 4.954 9.145 -5.656 1.00 90.69 197 PHE A N 1
ATOM 1434 C CA . PHE A 1 197 ? 5.147 10.430 -6.339 1.00 90.69 197 PHE A CA 1
ATOM 1435 C C . PHE A 1 197 ? 6.398 10.444 -7.223 1.00 90.69 197 PHE A C 1
ATOM 1437 O O . PHE A 1 197 ? 6.344 10.949 -8.343 1.00 90.69 197 PHE A O 1
ATOM 1444 N N . SER A 1 198 ? 7.507 9.863 -6.759 1.00 88.25 198 SER A N 1
ATOM 1445 C CA . SER A 1 198 ? 8.749 9.760 -7.527 1.00 88.25 198 SER A CA 1
ATOM 1446 C C . SER A 1 198 ? 8.571 8.915 -8.784 1.00 88.25 198 SER A C 1
ATOM 1448 O O . SER A 1 198 ? 8.977 9.348 -9.856 1.00 88.25 198 SER A O 1
ATOM 1450 N N . ALA A 1 199 ? 7.926 7.751 -8.686 1.00 86.00 199 ALA A N 1
ATOM 1451 C CA . ALA A 1 199 ? 7.672 6.884 -9.833 1.00 86.00 199 ALA A CA 1
ATOM 1452 C C . ALA A 1 199 ? 6.793 7.582 -10.881 1.00 86.00 199 ALA A C 1
ATOM 1454 O O . ALA A 1 199 ? 7.132 7.584 -12.061 1.00 86.00 199 ALA A O 1
ATOM 1455 N N . ILE A 1 200 ? 5.707 8.240 -10.457 1.00 88.50 200 ILE A N 1
ATOM 1456 C CA . ILE A 1 200 ? 4.855 9.021 -11.365 1.00 88.50 200 ILE A CA 1
ATOM 1457 C C . ILE A 1 200 ? 5.645 10.173 -11.995 1.00 88.50 200 ILE A C 1
ATOM 1459 O O . ILE A 1 200 ? 5.524 10.403 -13.195 1.00 88.50 200 ILE A O 1
ATOM 1463 N N . GLY A 1 201 ? 6.471 10.873 -11.213 1.00 86.12 201 GLY A N 1
ATOM 1464 C CA . GLY A 1 201 ? 7.322 11.955 -11.702 1.00 86.12 201 GLY A CA 1
ATOM 1465 C C . GLY A 1 201 ? 8.314 11.487 -12.766 1.00 86.12 201 GLY A C 1
ATOM 1466 O O . GLY A 1 201 ? 8.403 12.112 -13.818 1.00 86.12 201 GLY A O 1
ATOM 1467 N N . ILE A 1 202 ? 8.999 10.364 -12.531 1.00 83.88 202 ILE A N 1
ATOM 1468 C CA 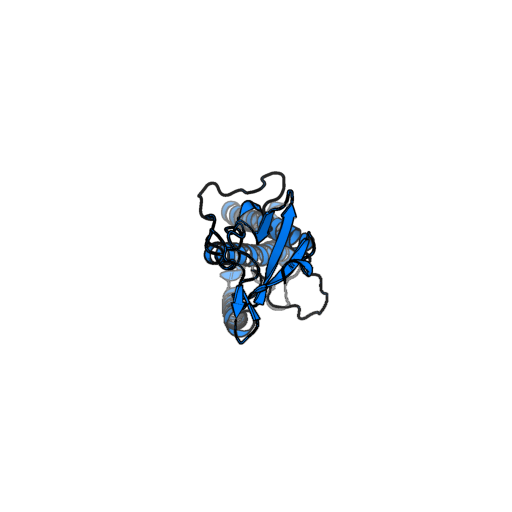. ILE A 1 202 ? 9.937 9.760 -13.488 1.00 83.88 202 ILE A CA 1
ATOM 1469 C C . ILE A 1 202 ? 9.200 9.364 -14.771 1.00 83.88 202 ILE A C 1
ATOM 1471 O O . ILE A 1 202 ? 9.609 9.767 -15.856 1.00 83.88 202 ILE A O 1
ATOM 1475 N N . ILE A 1 203 ? 8.070 8.659 -14.658 1.00 83.25 203 ILE A N 1
ATOM 1476 C CA . ILE A 1 203 ? 7.278 8.221 -15.817 1.00 83.25 203 ILE A CA 1
ATOM 1477 C C . ILE A 1 203 ? 6.760 9.422 -16.619 1.00 83.25 203 ILE A C 1
ATOM 1479 O O . ILE A 1 203 ? 6.850 9.434 -17.845 1.00 83.25 203 ILE A O 1
ATOM 1483 N N . ALA A 1 204 ? 6.227 10.446 -15.948 1.00 83.44 204 ALA A N 1
ATOM 1484 C CA . ALA A 1 204 ? 5.724 11.650 -16.603 1.00 83.44 204 ALA A CA 1
ATOM 1485 C C . ALA A 1 204 ? 6.852 12.430 -17.293 1.00 83.44 204 ALA A C 1
ATOM 1487 O O . ALA A 1 204 ? 6.682 12.899 -18.418 1.00 83.44 204 ALA A O 1
ATOM 1488 N N . ALA A 1 205 ? 8.012 12.545 -16.646 1.00 81.88 205 ALA A N 1
ATOM 1489 C CA . ALA A 1 205 ? 9.162 13.237 -17.203 1.00 81.88 205 ALA A CA 1
ATOM 1490 C C . ALA A 1 205 ? 9.755 12.486 -18.406 1.00 81.88 205 ALA A C 1
ATOM 1492 O O . ALA A 1 205 ? 10.085 13.114 -19.412 1.00 81.88 205 ALA A O 1
ATOM 1493 N N . GLU A 1 206 ? 9.840 11.153 -18.353 1.00 77.44 206 GLU A N 1
ATOM 1494 C CA . GLU A 1 206 ? 10.220 10.318 -19.501 1.00 77.44 206 GLU A CA 1
ATOM 1495 C C . GLU A 1 206 ? 9.224 10.458 -20.656 1.00 77.44 206 GLU A C 1
ATOM 1497 O O . GLU A 1 206 ? 9.631 10.662 -21.800 1.00 77.44 206 GLU A O 1
ATOM 1502 N N . ALA A 1 207 ? 7.920 10.410 -20.366 1.00 79.56 207 ALA A N 1
ATOM 1503 C CA . ALA A 1 207 ? 6.876 10.532 -21.379 1.00 79.56 207 ALA A CA 1
ATOM 1504 C C . ALA A 1 207 ? 6.889 11.901 -22.082 1.00 79.56 207 ALA A C 1
ATOM 1506 O O . ALA A 1 207 ? 6.620 11.977 -23.280 1.00 79.56 207 ALA A O 1
ATOM 1507 N N . LEU A 1 208 ? 7.206 12.978 -21.356 1.00 78.69 208 LEU A N 1
ATOM 1508 C CA . LEU A 1 208 ? 7.247 14.339 -21.900 1.00 78.69 208 LEU A CA 1
ATOM 1509 C C . LEU A 1 208 ? 8.566 14.669 -22.607 1.00 78.69 208 LEU A C 1
ATOM 1511 O O . LEU A 1 208 ? 8.558 15.343 -23.634 1.00 78.69 208 LEU A O 1
ATOM 1515 N N . SER A 1 209 ? 9.701 14.236 -22.056 1.00 73.25 209 SER A N 1
ATOM 1516 C CA . SER A 1 209 ? 11.025 14.589 -22.586 1.00 73.25 209 SER A CA 1
ATOM 1517 C C . SER A 1 209 ? 11.546 13.611 -23.640 1.00 73.25 209 SER A C 1
ATOM 1519 O O . SER A 1 209 ? 12.468 13.952 -24.383 1.00 73.25 209 SER A O 1
ATOM 1521 N N . GLY A 1 210 ? 11.000 12.391 -23.688 1.00 67.94 210 GLY A N 1
ATOM 1522 C CA . GLY A 1 210 ? 11.504 11.300 -24.522 1.00 67.94 210 GLY A CA 1
ATOM 1523 C C . GLY A 1 210 ? 12.908 10.819 -24.132 1.00 67.94 210 GLY A C 1
ATOM 1524 O O . GLY A 1 210 ? 13.522 10.063 -24.884 1.00 67.94 210 GLY A O 1
ATOM 1525 N N . LYS A 1 211 ? 13.436 11.270 -22.987 1.00 69.25 211 LYS A N 1
ATOM 1526 C CA . LYS A 1 211 ? 14.756 10.918 -22.458 1.00 69.25 211 LYS A CA 1
ATOM 1527 C C . LYS A 1 211 ? 14.593 10.184 -21.135 1.00 69.25 211 LYS A C 1
ATOM 1529 O O . LYS A 1 211 ? 13.726 10.529 -20.340 1.00 69.25 211 LYS A O 1
ATOM 1534 N N . ASP A 1 212 ? 15.462 9.210 -20.900 1.00 66.62 212 ASP A N 1
ATOM 1535 C CA . ASP A 1 212 ? 15.596 8.510 -19.618 1.00 66.62 212 ASP A CA 1
ATOM 1536 C C . ASP A 1 212 ? 15.861 9.493 -18.459 1.00 66.62 212 ASP A C 1
ATOM 1538 O O . ASP A 1 212 ? 16.460 10.553 -18.668 1.00 66.62 212 ASP A O 1
ATOM 1542 N N . GLY A 1 213 ? 15.434 9.144 -17.243 1.00 62.12 213 GLY A N 1
ATOM 1543 C CA . GLY A 1 213 ? 15.494 10.022 -16.068 1.00 62.12 213 GLY A CA 1
ATOM 1544 C C . GLY A 1 213 ? 16.893 10.581 -15.773 1.00 62.12 213 GLY A C 1
ATOM 1545 O O . GLY A 1 213 ? 17.021 11.733 -15.366 1.00 62.12 213 GLY A O 1
ATOM 1546 N N . MET A 1 214 ? 17.951 9.817 -16.054 1.00 65.06 214 MET A N 1
ATOM 1547 C CA . MET A 1 214 ? 19.341 10.272 -15.902 1.00 65.06 214 MET A CA 1
ATOM 1548 C C . MET A 1 214 ? 19.824 11.143 -17.071 1.00 65.06 214 MET A C 1
ATOM 1550 O O . MET A 1 214 ? 20.451 12.178 -16.847 1.00 65.06 214 MET A O 1
ATOM 1554 N N . ASN A 1 215 ? 19.433 10.806 -18.303 1.00 66.12 215 ASN A N 1
ATOM 1555 C CA . ASN A 1 215 ? 19.738 11.601 -19.500 1.00 66.12 215 ASN A CA 1
ATOM 1556 C C . ASN A 1 215 ? 19.064 12.989 -19.474 1.00 66.12 215 ASN A C 1
ATOM 1558 O O . ASN A 1 215 ? 19.486 13.913 -20.174 1.00 66.12 215 ASN A O 1
ATOM 1562 N N . GLN A 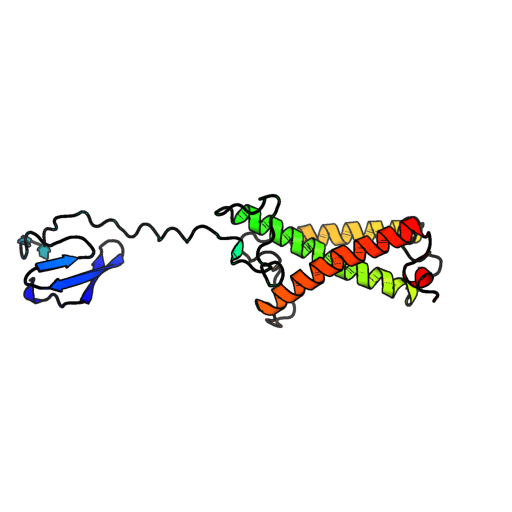1 216 ? 17.992 13.153 -18.692 1.00 64.44 216 GLN A N 1
ATOM 1563 C CA . GLN A 1 216 ? 17.363 14.454 -18.435 1.00 64.44 216 GLN A CA 1
ATOM 1564 C C . GLN A 1 216 ? 18.203 15.347 -17.516 1.00 64.44 216 GLN A C 1
ATOM 1566 O O . GLN A 1 216 ? 18.164 16.568 -17.656 1.00 64.44 216 GLN A O 1
ATOM 1571 N N . LEU A 1 217 ? 18.978 14.751 -16.607 1.00 70.38 217 LEU A N 1
ATOM 1572 C CA . LEU A 1 217 ? 19.864 15.462 -15.682 1.00 70.38 217 LEU A CA 1
ATOM 1573 C C . LEU A 1 217 ? 21.204 15.859 -16.326 1.00 70.38 217 LEU A C 1
ATOM 1575 O O . LEU A 1 217 ? 22.014 16.522 -15.682 1.00 70.38 217 LEU A O 1
ATOM 1579 N N . GLY A 1 218 ? 21.415 15.512 -17.601 1.00 58.97 218 GLY A N 1
ATOM 1580 C CA . GLY A 1 218 ? 22.600 15.891 -18.374 1.00 58.97 218 GLY A CA 1
ATOM 1581 C C . GLY A 1 218 ? 23.812 14.980 -18.172 1.00 58.97 218 GLY A C 1
ATOM 1582 O O . GLY A 1 218 ? 24.920 15.398 -18.509 1.00 58.97 218 GLY A O 1
ATOM 1583 N N . PHE A 1 219 ? 23.598 13.778 -17.629 1.00 49.00 219 PHE A N 1
ATOM 1584 C CA . PHE A 1 219 ? 24.594 12.708 -17.546 1.00 49.00 219 PHE A CA 1
ATOM 1585 C C . PHE A 1 219 ? 24.476 11.745 -18.726 1.00 49.00 219 PHE A C 1
ATOM 1587 O O . PHE A 1 219 ? 23.353 11.632 -19.272 1.00 49.00 219 PHE A O 1
#

Radius of gyration: 31.01 Å; chains: 1; bounding box: 58×42×86 Å

Foldseek 3Di:
DVVPDDAQDWDADPVRDTWGWHDPDNWIDTHPWTFPDWQPDDPVDTDTDTPDDDDDPPPVPPQFADPQPDQQQDPPRGDDDPPCQDDGRCPLSVLVVVLVLLVQLVVLLCLLVCLVVCVPDDDVVLPPADRDPSNCVDPVNVVVVVVVVVVVVCCDVPQQDDDSVDGRPPSDDPPPPPPPDSVVVNVSSVSSVVSNVSNVVQNVCCVVVVDRPVVVVVD

Secondary structure (DSSP, 8-state):
-GGG--TTEEEE-TTSPEEEEEEETTEEEETTEEEEEEEEEETTEEEEEESS--------------GGGSTT-BTTTBS--SS--S-TT-HHHHHHHHHHHHHHHHHHHHHHHHHHHHHH---TT-TTSPSSGGGGGSHHHHHHHHHHHHHHHHHHHHTS---TTSPTT----TT------HHHHHHHHHHHHHHHHHHHHHHHHHHHHSS-HHHHTT-

Organism: Polarella glacialis (NCBI:txid89957)